Protein 3PMO (pdb70)

B-factor: mean 15.71, std 7.31, range [5.38, 41.43]

Solvent-accessible surface area: 19355 Å² total; per-residue (Å²): 161,99,164,160,148,83,92,119,72,88,39,126,12,106,75,33,68,63,111,14,148,80,70,53,47,1,24,106,0,4,83,94,33,68,16,91,37,98,48,106,43,108,63,72,0,73,0,16,5,6,1,89,67,6,15,77,31,5,0,0,8,13,33,2,86,102,38,108,106,74,12,107,116,25,160,19,19,1,1,1,0,44,56,87,25,8,118,83,44,113,44,24,2,0,18,17,104,75,10,91,126,8,56,41,42,0,37,127,42,6,60,199,83,121,164,73,88,66,35,81,77,127,50,15,118,49,28,114,82,11,102,29,48,122,56,1,9,4,20,24,133,0,38,1,74,51,17,0,91,4,20,39,44,2,27,2,11,31,105,0,56,0,7,23,131,0,47,1,15,92,30,1,64,1,6,68,146,1,43,1,83,69,51,0,60,2,20,18,118,2,25,0,60,40,9,0,47,0,0,10,96,11,134,9,67,51,82,97,195,59,92,143,68,111,83,66,14,123,4,2,0,54,3,15,51,53,1,50,0,4,37,68,0,49,1,18,3,0,33,144,81,44,0,74,5,17,63,10,0,97,2,57,62,106,2,78,0,8,41,34,0,72,5,18,28,99,0,28,4,34,27,81,1,23,0,46,10,40,0,88,2,11,127,87,0,48,3,37,31,28,0,18,2,50,23,150,18,83,0,33,64,72,0,46,3,61,41,161,5,90,8,80,163,52,12,108,113,82,27,76,62,81,59,70,99,79,186,62,91,69,68,89,112,130,149,43,24,34,144,95,197,69,92,130,55,76,60,123,124,111,124,109,122,121,93,88,125

Structure (mmCIF, N/CA/C/O backbone):
data_3PMO
#
_entry.id   3PMO
#
_cell.length_a   106.190
_cell.length_b   106.190
_cell.length_c   93.380
_cell.angle_alpha   90.00
_cell.angle_beta   90.00
_cell.angle_gamma   120.00
#
_symmetry.space_group_name_H-M   'H 3'
#
loop_
_entity.id
_entity.type
_entity.pdbx_description
1 polymer 'UDP-3-O-[3-hydroxymyristoyl] glucosamine N-acyltransferase'
2 non-polymer 1,2-ETHANEDIOL
3 non-polymer 'CHLORIDE ION'
4 water water
#
loop_
_atom_site.group_PDB
_atom_site.id
_atom_site.type_symbol
_atom_site.label_atom_id
_atom_site.label_alt_id
_atom_site.label_comp_id
_atom_site.label_asym_id
_atom_site.label_entity_id
_atom_site.label_seq_id
_atom_site.pdbx_PDB_ins_code
_atom_site.Cartn_x
_atom_site.Cartn_y
_atom_site.Cartn_z
_atom_site.occupancy
_atom_site.B_iso_or_equiv
_atom_site.auth_seq_id
_atom_site.auth_comp_id
_atom_site.auth_asym_id
_atom_site.auth_atom_id
_atom_site.pdbx_PDB_model_num
ATOM 1 N N . SER A 1 3 ? -5.326 -42.457 -23.306 1.00 38.50 -16 SER A N 1
ATOM 2 C CA . SER A 1 3 ? -4.917 -41.020 -23.344 1.00 38.24 -16 SER A CA 1
ATOM 3 C C . SER A 1 3 ? -5.416 -40.269 -22.113 1.00 37.62 -16 SER A C 1
ATOM 4 O O . SER A 1 3 ? -6.559 -40.452 -21.688 1.00 37.46 -16 SER A O 1
ATOM 6 N N . SER A 1 4 ? -4.550 -39.427 -21.549 1.00 36.48 -15 SER A N 1
ATOM 7 C CA . SER A 1 4 ? -4.907 -38.583 -20.406 1.00 35.06 -15 SER A CA 1
ATOM 8 C C . SER A 1 4 ? -5.941 -37.532 -20.804 1.00 33.78 -15 SER A C 1
ATOM 9 O O . SER A 1 4 ? -5.939 -37.042 -21.938 1.00 33.62 -15 SER A O 1
ATOM 12 N N . HIS A 1 5 ? -6.822 -37.201 -19.864 1.00 31.63 -14 HIS A N 1
ATOM 13 C CA . HIS A 1 5 ? -7.851 -36.183 -20.063 1.00 29.83 -14 HIS A CA 1
ATOM 14 C C . HIS A 1 5 ? -7.226 -34.786 -20.148 1.00 27.62 -14 HIS A C 1
ATOM 15 O O . HIS A 1 5 ? -6.163 -34.543 -19.575 1.00 26.81 -14 HIS A O 1
ATOM 22 N N . HIS A 1 6 ? -7.880 -33.894 -20.895 1.00 24.95 -13 HIS A N 1
ATOM 23 C CA . HIS A 1 6 ? -7.449 -32.500 -21.045 1.00 22.64 -13 HIS A CA 1
ATOM 24 C C . HIS A 1 6 ? -8.540 -31.539 -20.582 1.00 20.12 -13 HIS A C 1
ATOM 25 O O . HIS A 1 6 ? -9.731 -31.837 -20.701 1.00 20.00 -13 HIS A O 1
ATOM 32 N N . HIS A 1 7 ? -8.127 -30.384 -20.060 1.00 16.70 -12 HIS A N 1
ATOM 33 C CA . HIS A 1 7 ? -9.036 -29.276 -19.749 1.00 14.37 -12 HIS A CA 1
ATOM 34 C C . HIS A 1 7 ? -8.217 -28.007 -19.601 1.00 13.40 -12 HIS A C 1
ATOM 35 O O . HIS A 1 7 ? -7.135 -28.021 -19.012 1.00 12.68 -12 HIS A O 1
ATOM 42 N N . HIS A 1 8 ? -8.755 -26.908 -20.117 1.00 12.97 -11 HIS A N 1
ATOM 43 C CA . HIS A 1 8 ? -8.072 -25.627 -20.084 1.00 12.67 -11 HIS A CA 1
ATOM 44 C C . HIS A 1 8 ? -9.021 -24.576 -19.535 1.00 12.58 -11 HIS A C 1
ATOM 45 O O . HIS A 1 8 ? -10.185 -24.523 -19.948 1.00 13.21 -11 HIS A O 1
ATOM 52 N N . HIS A 1 9 ? -8.520 -23.728 -18.641 1.00 12.51 -10 HIS A N 1
ATOM 53 C CA . HIS A 1 9 ? -9.340 -22.713 -17.975 1.00 13.06 -10 HIS A CA 1
ATOM 54 C C . HIS A 1 9 ? -9.942 -21.682 -18.938 1.00 12.90 -10 HIS A C 1
ATOM 55 O O . HIS A 1 9 ? -10.926 -21.032 -18.606 1.00 13.16 -10 HIS A O 1
ATOM 62 N N . HIS A 1 10 ? -9.340 -21.517 -20.115 1.00 13.14 -9 HIS A N 1
ATOM 63 C CA . HIS A 1 10 ? -9.826 -20.558 -21.111 1.00 14.31 -9 HIS A CA 1
ATOM 64 C C . HIS A 1 10 ? -11.263 -20.877 -21.505 1.00 14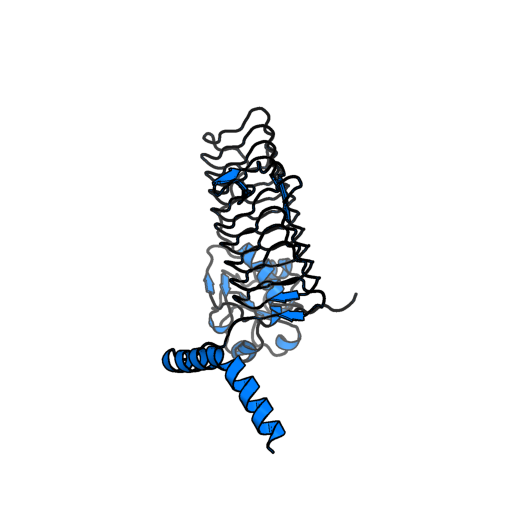.67 -9 HIS A C 1
ATOM 65 O O . HIS A 1 10 ? -12.007 -19.978 -21.901 1.00 15.21 -9 HIS A O 1
ATOM 72 N N . SER A 1 11 ? -11.661 -22.146 -21.368 1.00 14.89 -8 SER A N 1
ATOM 73 C CA . SER A 1 11 ? -13.035 -22.582 -21.627 1.00 15.73 -8 SER A CA 1
ATOM 74 C C . SER A 1 11 ? -14.081 -21.858 -20.770 1.00 15.77 -8 SER A C 1
ATOM 75 O O . SER A 1 11 ? -15.257 -21.841 -21.137 1.00 17.19 -8 SER A O 1
ATOM 78 N N . SER A 1 12 ? -13.657 -21.267 -19.651 1.00 15.71 -7 SER A N 1
ATOM 79 C CA . SER A 1 12 ? -14.552 -20.521 -18.756 1.00 16.38 -7 SER A CA 1
ATOM 80 C C . SER A 1 12 ? -15.056 -19.215 -19.364 1.00 16.12 -7 SER A C 1
ATOM 81 O O . SER A 1 12 ? -16.107 -18.706 -18.969 1.00 16.71 -7 SER A O 1
ATOM 85 N N . GLY A 1 13 ? -14.280 -18.662 -20.290 1.00 16.24 -6 GLY A N 1
ATOM 86 C CA . GLY A 1 13 ? -14.581 -17.367 -20.892 1.00 15.88 -6 GLY A CA 1
ATOM 87 C C . GLY A 1 13 ? -15.938 -17.317 -21.553 1.00 15.53 -6 GLY A C 1
ATOM 88 O O . GLY A 1 13 ? -16.343 -18.255 -22.234 1.00 15.05 -6 GLY A O 1
ATOM 89 N N . LEU A 1 14 ? -16.648 -16.219 -21.334 1.00 16.19 -5 LEU A N 1
ATOM 90 C CA . LEU A 1 14 ? -17.924 -15.995 -21.986 1.00 16.10 -5 LEU A CA 1
ATOM 91 C C . LEU A 1 14 ? -17.745 -15.929 -23.495 1.00 16.07 -5 LEU A C 1
ATOM 92 O O . LEU A 1 14 ? -16.814 -15.308 -23.998 1.00 16.32 -5 LEU A O 1
ATOM 97 N N . VAL A 1 15 ? -18.635 -16.605 -24.207 1.00 16.48 -4 VAL A N 1
ATOM 98 C CA . VAL A 1 15 ? -18.644 -16.615 -25.660 1.00 17.44 -4 VAL A CA 1
ATOM 99 C C . VAL A 1 15 ? -19.480 -15.440 -26.137 1.00 17.18 -4 VAL A C 1
ATOM 100 O O . VAL A 1 15 ? -20.561 -15.210 -25.597 1.00 17.07 -4 VAL A O 1
ATOM 104 N N . PRO A 1 16 ? -18.981 -14.687 -27.145 1.00 17.28 -3 PRO A N 1
ATOM 105 C CA . PRO A 1 16 ? -19.765 -13.557 -27.620 1.00 17.45 -3 PRO A CA 1
ATOM 106 C C . PRO A 1 16 ? -21.130 -13.999 -28.140 1.00 17.16 -3 PRO A C 1
ATOM 107 O O . PRO A 1 16 ? -21.263 -15.056 -28.770 1.00 17.47 -3 PRO A O 1
ATOM 111 N N . ARG A 1 17 ? -22.132 -13.203 -27.821 1.00 16.63 -2 ARG A N 1
ATOM 112 C CA . ARG A 1 17 ? -23.458 -13.405 -28.356 1.00 16.41 -2 ARG A CA 1
ATOM 113 C C . ARG A 1 17 ? -23.511 -12.897 -29.784 1.00 15.37 -2 ARG A C 1
ATOM 114 O O . ARG A 1 17 ? -22.706 -12.052 -30.219 1.00 16.36 -2 ARG A O 1
ATOM 122 N N . GLY A 1 18 ? -24.456 -13.435 -30.532 1.00 13.78 -1 GLY A N 1
ATOM 123 C CA . GLY A 1 18 ? -24.712 -12.884 -31.832 1.00 12.36 -1 GLY A CA 1
ATOM 124 C C . GLY A 1 18 ? -25.512 -13.804 -32.709 1.00 10.67 -1 GLY A C 1
ATOM 125 O O . GLY A 1 18 ? -25.884 -14.916 -32.323 1.00 11.38 -1 GLY A O 1
ATOM 126 N N . SER A 1 19 ? -25.768 -13.307 -33.906 1.00 11.00 0 SER A N 1
ATOM 127 C CA . SER A 1 19 ? -26.598 -14.001 -34.873 1.00 10.76 0 SER A CA 1
ATOM 128 C C . SER A 1 19 ? -26.117 -13.660 -36.269 1.00 10.98 0 SER A C 1
ATOM 129 O O . SER A 1 19 ? -25.981 -12.483 -36.617 1.00 12.38 0 SER A O 1
ATOM 132 N N . HIS A 1 20 ? -25.850 -14.691 -37.065 1.00 10.70 1 HIS A N 1
ATOM 133 C CA . HIS A 1 20 ? -25.467 -14.504 -38.444 1.00 10.62 1 HIS A CA 1
ATOM 134 C C . HIS A 1 20 ? -26.443 -15.240 -39.346 1.00 10.08 1 HIS A C 1
ATOM 135 O O . HIS A 1 20 ? -26.656 -16.449 -39.188 1.00 10.43 1 HIS A O 1
ATOM 142 N N . MET A 1 21 ? -27.020 -14.500 -40.294 1.00 10.69 2 MET A N 1
ATOM 143 C CA . MET A 1 21 ? -27.889 -15.063 -41.329 1.00 11.50 2 MET A CA 1
ATOM 144 C C . MET A 1 21 ? -27.135 -15.044 -42.640 1.00 11.25 2 MET A C 1
ATOM 145 O O . MET A 1 21 ? -26.545 -14.028 -43.016 1.00 12.57 2 MET A O 1
ATOM 150 N N . SER A 1 22 ? -27.180 -16.168 -43.341 1.00 11.69 3 SER A N 1
ATOM 151 C CA . SER A 1 22 ? -26.357 -16.419 -44.512 1.00 12.05 3 SER A CA 1
ATOM 152 C C . SER A 1 22 ? -27.210 -16.570 -45.761 1.00 12.65 3 SER A C 1
ATOM 153 O O . SER A 1 22 ? -28.397 -16.909 -45.679 1.00 14.38 3 SER A O 1
ATOM 156 N N . THR A 1 23 ? -26.598 -16.336 -46.916 1.00 12.66 4 THR A N 1
ATOM 157 C CA . THR A 1 23 ? -27.232 -16.667 -48.195 1.00 14.39 4 THR A CA 1
ATOM 158 C C . THR A 1 23 ? -26.852 -18.086 -48.634 1.00 13.91 4 THR A C 1
ATOM 159 O O . THR A 1 23 ? -27.356 -18.586 -49.641 1.00 14.67 4 THR A O 1
ATOM 163 N N . LEU A 1 24 ? -25.969 -18.729 -47.869 1.00 12.46 5 LEU A N 1
ATOM 164 C CA . LEU A 1 24 ? -25.631 -20.144 -48.048 1.00 12.59 5 LEU A CA 1
ATOM 165 C C . LEU A 1 24 ? -26.609 -20.987 -47.245 1.00 12.20 5 LEU A C 1
ATOM 166 O O . LEU A 1 24 ? -27.214 -20.499 -46.286 1.00 13.13 5 LEU A O 1
ATOM 174 N N . SER A 1 25 ? -26.753 -22.259 -47.609 1.00 11.22 6 SER A N 1
ATOM 175 C CA . SER A 1 25 ? -27.542 -23.179 -46.803 1.00 11.11 6 SER A CA 1
ATOM 176 C C . SER A 1 25 ? -26.936 -24.567 -46.821 1.00 10.49 6 SER A C 1
ATOM 177 O O . SER A 1 25 ? -26.293 -24.958 -47.801 1.00 10.73 6 SER A O 1
ATOM 180 N N . TYR A 1 26 ? -27.112 -25.274 -45.705 1.00 10.43 7 TYR A N 1
ATOM 181 C CA . TYR A 1 26 ? -26.686 -26.669 -45.546 1.00 10.61 7 TYR A CA 1
ATOM 182 C C . TYR A 1 26 ? -27.816 -27.360 -44.808 1.00 10.74 7 TYR A C 1
ATOM 183 O O . TYR A 1 26 ? -28.450 -26.752 -43.953 1.00 12.10 7 TYR A O 1
ATOM 192 N N . THR A 1 27 ? -28.059 -28.638 -45.073 1.00 11.54 8 THR A N 1
ATOM 193 C CA . THR A 1 27 ? -28.973 -29.357 -44.187 1.00 11.35 8 THR A CA 1
ATOM 194 C C . THR A 1 27 ? -28.308 -29.633 -42.832 1.00 11.22 8 THR A C 1
ATOM 195 O O . THR A 1 27 ? -27.067 -29.644 -42.707 1.00 11.11 8 THR A O 1
ATOM 199 N N . LEU A 1 28 ? -29.132 -29.857 -41.816 1.00 11.23 9 LEU A N 1
ATOM 200 C CA . LEU A 1 28 ? -28.612 -30.315 -40.533 1.00 12.45 9 LEU A CA 1
ATOM 201 C C . LEU A 1 28 ? -27.741 -31.555 -40.700 1.00 12.68 9 LEU A C 1
ATOM 202 O O . LEU A 1 28 ? -26.725 -31.690 -40.025 1.00 13.26 9 LEU A O 1
ATOM 207 N N . GLY A 1 29 ? -28.136 -32.466 -41.591 1.00 12.87 10 GLY A N 1
ATOM 208 C CA . GLY A 1 29 ? -27.354 -33.674 -41.845 1.00 12.91 10 GLY A CA 1
ATOM 209 C C . GLY A 1 29 ? -25.958 -33.362 -42.363 1.00 12.48 10 GLY A C 1
ATOM 210 O O . GLY A 1 29 ? -24.986 -33.994 -41.952 1.00 12.68 10 GLY A O 1
ATOM 211 N N . GLN A 1 30 ? -25.848 -32.389 -43.263 1.00 12.14 11 GLN A N 1
ATOM 212 C CA . GLN A 1 30 ? -24.550 -31.998 -43.809 1.00 11.84 11 GLN A CA 1
ATOM 213 C C . GLN A 1 30 ? -23.662 -31.366 -42.734 1.00 11.59 11 GLN A C 1
ATOM 214 O O . GLN A 1 30 ? -22.464 -31.656 -42.650 1.00 12.75 11 GLN A O 1
ATOM 220 N N . LEU A 1 31 ? -24.248 -30.498 -41.915 1.00 10.95 12 LEU A N 1
ATOM 221 C CA . LEU A 1 31 ? -23.507 -29.885 -40.814 1.00 11.08 12 LEU A CA 1
ATOM 222 C C . LEU A 1 31 ? -23.074 -30.948 -39.803 1.00 11.39 12 LEU A C 1
ATOM 223 O O . LEU A 1 31 ? -21.926 -30.958 -39.360 1.00 12.11 12 LEU A O 1
ATOM 228 N N . ALA A 1 32 ? -23.982 -31.862 -39.470 1.00 11.45 13 ALA A N 1
ATOM 229 C CA . ALA A 1 32 ? -23.671 -32.935 -38.522 1.00 12.19 13 ALA A CA 1
ATOM 230 C C . ALA A 1 32 ? -22.530 -33.814 -39.027 1.00 12.63 13 ALA A C 1
ATOM 231 O O . ALA A 1 32 ? -21.648 -34.198 -38.256 1.00 12.87 13 ALA A O 1
ATOM 233 N N . ALA A 1 33 ? -22.541 -34.133 -40.319 1.00 12.89 14 ALA A N 1
ATOM 234 C CA . ALA A 1 33 ? -21.491 -34.963 -40.909 1.00 13.59 14 ALA A CA 1
ATOM 235 C C . ALA A 1 33 ? -20.120 -34.300 -40.803 1.00 13.99 14 ALA A C 1
ATOM 236 O O . ALA A 1 33 ? -19.107 -34.964 -40.594 1.00 15.07 14 ALA A O 1
ATOM 238 N N . HIS A 1 34 ? -20.093 -32.979 -40.924 1.00 13.78 15 HIS A N 1
ATOM 239 C CA . HIS A 1 34 ? -18.851 -32.228 -40.837 1.00 14.01 15 HIS A CA 1
ATOM 240 C C . HIS A 1 34 ? -18.182 -32.350 -39.459 1.00 13.88 15 HIS A C 1
ATOM 241 O O . HIS A 1 34 ? -16.955 -32.325 -39.375 1.00 15.16 15 HIS A O 1
ATOM 248 N N . VAL A 1 35 ? -18.975 -32.494 -38.399 1.00 14.33 16 VAL A N 1
ATOM 249 C CA . VAL A 1 35 ? -18.440 -32.541 -37.029 1.00 15.17 16 VAL A CA 1
ATOM 250 C C . VAL A 1 35 ? -18.682 -33.864 -36.299 1.00 15.50 16 VAL A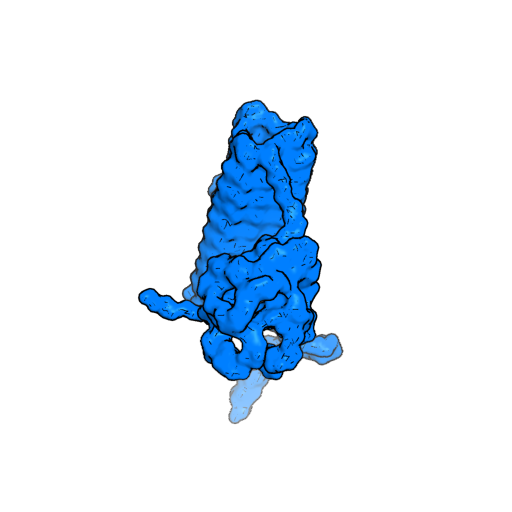 C 1
ATOM 251 O O . VAL A 1 35 ? -18.395 -33.978 -35.104 1.00 16.56 16 VAL A O 1
ATOM 255 N N . GLY A 1 36 ? -19.199 -34.860 -37.012 1.00 15.22 17 GLY A N 1
ATOM 256 C CA . GLY A 1 36 ? -19.474 -36.174 -36.417 1.00 16.22 17 GLY A CA 1
ATOM 257 C C . GLY A 1 36 ? -20.585 -36.167 -35.381 1.00 16.62 17 GLY A C 1
ATOM 258 O O . GLY A 1 36 ? -20.555 -36.942 -34.416 1.00 18.31 17 GLY A O 1
ATOM 259 N N . ALA A 1 37 ? -21.577 -35.298 -35.576 1.00 16.16 18 ALA A N 1
ATOM 260 C CA . ALA A 1 37 ? -22.696 -35.198 -34.643 1.00 16.61 18 ALA A CA 1
ATOM 261 C C . ALA A 1 37 ? -23.775 -36.239 -34.926 1.00 17.14 18 ALA A C 1
ATOM 262 O O . ALA A 1 37 ? -23.999 -36.622 -36.079 1.00 17.73 18 ALA A O 1
ATOM 264 N N . GLU A 1 38 ? -24.447 -36.668 -33.863 1.00 17.52 19 GLU A N 1
ATOM 265 C CA . GLU A 1 38 ? -25.646 -37.489 -33.969 1.00 18.48 19 GLU A CA 1
ATOM 266 C C . GLU A 1 38 ? -26.854 -36.555 -34.018 1.00 17.90 19 GLU A C 1
ATOM 267 O O . GLU A 1 38 ? -27.061 -35.768 -33.092 1.00 17.48 19 GLU A O 1
ATOM 273 N N . VAL A 1 39 ? -27.636 -36.632 -35.093 1.00 17.52 20 VAL A N 1
ATOM 274 C CA . VAL A 1 39 ? -28.849 -35.815 -35.226 1.00 17.76 20 VAL A CA 1
ATOM 275 C C . VAL A 1 39 ? -30.034 -36.505 -34.548 1.00 18.13 20 VAL A C 1
ATOM 276 O O . VAL A 1 39 ? -30.501 -37.551 -35.011 1.00 19.64 20 VAL A O 1
ATOM 280 N N . ARG A 1 40 ? -30.497 -35.931 -33.442 1.00 17.80 21 ARG A N 1
ATOM 281 C CA . ARG A 1 40 ? -31.689 -36.427 -32.752 1.00 19.22 21 ARG A CA 1
ATOM 282 C C . ARG A 1 40 ? -32.884 -35.573 -33.161 1.00 19.50 21 ARG A C 1
ATOM 283 O O . ARG A 1 40 ? -33.235 -34.600 -32.487 1.00 20.48 21 ARG A O 1
ATOM 291 N N . GLY A 1 41 ? -33.485 -35.948 -34.285 1.00 19.28 22 GLY A N 1
ATOM 292 C CA . GLY A 1 41 ? -34.540 -35.176 -34.935 1.00 19.59 22 GLY A CA 1
ATOM 293 C C . GLY A 1 41 ? -34.353 -35.253 -36.440 1.00 19.09 22 GLY A C 1
ATOM 294 O O . GLY A 1 41 ? -33.556 -36.062 -36.932 1.00 20.18 22 GLY A O 1
ATOM 295 N N . ASP A 1 42 ? -35.074 -34.416 -37.179 1.00 19.69 23 ASP A N 1
ATOM 296 C CA . ASP A 1 42 ? -35.016 -34.466 -38.641 1.00 19.09 23 ASP A CA 1
ATOM 297 C C . ASP A 1 42 ? -33.754 -33.798 -39.193 1.00 18.20 23 ASP A C 1
ATOM 298 O O . ASP A 1 42 ? -33.535 -32.598 -39.001 1.00 18.60 23 ASP A O 1
ATOM 306 N N . ALA A 1 43 ? -32.939 -34.586 -39.888 1.00 16.61 24 ALA A N 1
ATOM 307 C CA . ALA A 1 43 ? -31.693 -34.119 -40.491 1.00 15.79 24 ALA A CA 1
ATOM 308 C C . ALA A 1 43 ? -31.895 -33.272 -41.754 1.00 15.18 24 ALA A C 1
ATOM 309 O O . ALA A 1 43 ? -30.954 -32.643 -42.247 1.00 15.00 24 ALA A O 1
ATOM 311 N N . ASP A 1 44 ? -33.113 -33.239 -42.280 1.00 15.15 25 ASP A N 1
ATOM 312 C CA . ASP A 1 44 ? -33.360 -32.584 -43.560 1.00 15.48 25 ASP A CA 1
ATOM 313 C C . ASP A 1 44 ? -33.562 -31.065 -43.494 1.00 14.65 25 ASP A C 1
ATOM 314 O O . ASP A 1 44 ? -33.605 -30.402 -44.532 1.00 15.58 25 ASP A O 1
ATOM 322 N N . LEU A 1 45 ? -33.679 -30.525 -42.286 1.00 13.63 26 LEU A N 1
ATOM 323 C CA . LEU A 1 45 ? -33.929 -29.089 -42.120 1.00 12.88 26 LEU A CA 1
ATOM 324 C C . LEU A 1 45 ? -32.794 -28.251 -42.715 1.00 12.24 26 LEU A C 1
ATOM 325 O O . LEU A 1 45 ? -31.634 -28.452 -42.348 1.00 12.20 26 LEU A O 1
ATOM 330 N N . PRO A 1 46 ? -33.121 -27.319 -43.637 1.00 11.74 27 PRO A N 1
ATOM 331 C CA . PRO A 1 46 ? -32.091 -26.400 -44.108 1.00 11.84 27 PRO A CA 1
ATOM 332 C C . PRO A 1 46 ? -31.707 -25.389 -43.038 1.00 11.48 27 PRO A C 1
ATOM 333 O O . PRO A 1 46 ? -32.567 -24.863 -42.325 1.00 12.09 27 PRO A O 1
ATOM 337 N N . ILE A 1 47 ? -30.407 -25.145 -42.935 1.00 10.54 28 ILE A N 1
ATOM 338 C CA . ILE A 1 47 ? -29.857 -24.199 -41.975 1.00 10.62 28 ILE A CA 1
ATOM 339 C C . ILE A 1 47 ? -29.181 -23.076 -42.745 1.00 9.88 28 ILE A C 1
ATOM 340 O O . ILE A 1 47 ? -28.363 -23.317 -43.648 1.00 10.29 28 ILE A O 1
ATOM 345 N N . GLN A 1 48 ? -29.530 -21.845 -42.369 1.00 9.79 29 GLN A N 1
ATOM 346 C CA . GLN A 1 48 ? -29.103 -20.653 -43.094 1.00 10.44 29 GLN A CA 1
ATOM 347 C C . GLN A 1 48 ? -28.330 -19.697 -42.195 1.00 10.79 29 GLN A C 1
ATOM 348 O O . GLN A 1 48 ? -28.234 -18.510 -42.495 1.00 12.64 29 GLN A O 1
ATOM 354 N N . GLY A 1 49 ? -27.777 -20.210 -41.102 1.00 10.29 30 GLY A N 1
ATOM 355 C CA . GLY A 1 49 ? -26.921 -19.396 -40.251 1.00 10.86 30 GLY A CA 1
ATOM 356 C C . GLY A 1 49 ? -26.653 -20.016 -38.901 1.00 9.93 30 GLY A C 1
ATOM 357 O O . GLY A 1 49 ? -27.053 -21.155 -38.616 1.00 10.25 30 GLY A O 1
ATOM 358 N N . LEU A 1 50 ? -25.956 -19.241 -38.070 1.00 10.17 31 LEU A N 1
ATOM 359 C CA . LEU A 1 50 ? -25.499 -19.664 -36.759 1.00 10.19 31 LEU A CA 1
ATOM 360 C C . LEU A 1 50 ? -25.786 -18.547 -35.777 1.00 9.44 31 LEU A C 1
ATOM 361 O O . LEU A 1 50 ? -25.652 -17.368 -36.118 1.00 9.72 31 LEU A O 1
ATOM 366 N N . ALA A 1 51 ? -26.137 -18.903 -34.545 1.00 9.28 32 ALA A N 1
ATOM 367 C CA . ALA A 1 51 ? -26.448 -17.898 -33.533 1.00 9.20 32 ALA A CA 1
ATOM 368 C C . ALA A 1 51 ? -26.339 -18.516 -32.156 1.00 9.06 32 ALA A C 1
ATOM 369 O O . ALA A 1 51 ? -26.505 -19.729 -32.001 1.00 10.29 32 ALA A O 1
ATOM 371 N N . THR A 1 52 ? -26.076 -17.678 -31.159 1.00 9.77 33 THR A N 1
ATOM 372 C CA . THR A 1 52 ? -26.128 -18.103 -29.766 1.00 10.40 33 THR A CA 1
ATOM 373 C C . THR A 1 52 ? -27.584 -18.290 -29.311 1.00 10.47 33 THR A C 1
ATOM 374 O O . THR A 1 52 ? -28.519 -17.856 -29.997 1.00 10.91 33 THR A O 1
ATOM 378 N N . LEU A 1 53 ? -27.780 -18.930 -28.159 1.00 11.46 34 LEU A N 1
ATOM 379 C CA . LEU A 1 53 ? -29.109 -19.452 -27.792 1.00 12.32 34 LEU A CA 1
ATOM 380 C C . LEU A 1 53 ? -30.264 -18.458 -27.805 1.00 12.83 34 LEU A C 1
ATOM 381 O O . LEU A 1 53 ? -31.295 -18.711 -28.440 1.00 13.69 34 LEU A O 1
ATOM 386 N N . GLN A 1 54 ? -30.105 -17.337 -27.107 1.00 14.03 35 GLN A N 1
ATOM 387 C CA . GLN A 1 54 ? -31.190 -16.361 -26.964 1.00 14.91 35 GLN A CA 1
ATOM 388 C C . GLN A 1 54 ? -31.406 -15.562 -28.238 1.00 14.66 35 GLN A C 1
ATOM 389 O O . GLN A 1 54 ? -32.449 -14.920 -28.413 1.00 16.23 35 GLN A O 1
ATOM 395 N N . GLU A 1 55 ? -30.419 -15.625 -29.127 1.00 13.68 36 GLU A N 1
ATOM 396 C CA . GLU A 1 55 ? -30.380 -14.812 -30.332 1.00 13.57 36 GLU A CA 1
ATOM 397 C C . GLU A 1 55 ? -30.853 -15.588 -31.563 1.00 13.07 36 GLU A C 1
ATOM 398 O O . GLU A 1 55 ? -31.150 -14.985 -32.589 1.00 14.56 36 GLU A O 1
ATOM 404 N N . ALA A 1 56 ? -30.903 -16.914 -31.455 1.00 12.28 37 ALA A N 1
ATOM 405 C CA . ALA A 1 56 ? -31.166 -17.792 -32.600 1.00 11.27 37 ALA A CA 1
ATOM 406 C C . ALA A 1 56 ? -32.627 -17.827 -33.024 1.00 11.05 37 ALA A C 1
ATOM 407 O O . ALA A 1 56 ? -33.531 -17.786 -32.185 1.00 12.86 37 ALA A O 1
ATOM 409 N N . GLY A 1 57 ? -32.828 -17.913 -34.336 1.00 10.28 38 GLY A N 1
ATOM 410 C CA . GLY A 1 57 ? -34.138 -18.178 -34.916 1.00 10.37 38 GLY A CA 1
ATOM 411 C C . GLY A 1 57 ? -34.211 -19.575 -35.520 1.00 10.26 38 GLY A C 1
ATOM 412 O O . GLY A 1 57 ? -33.220 -20.319 -35.542 1.00 10.15 38 GLY A O 1
ATOM 413 N N . PRO A 1 58 ? -35.398 -19.947 -36.030 1.00 9.83 39 PRO A N 1
ATOM 414 C CA . PRO A 1 58 ? -35.663 -21.327 -36.449 1.00 9.99 39 PRO A CA 1
ATOM 415 C C . PRO A 1 58 ? -34.903 -21.815 -37.677 1.00 10.22 39 PRO A C 1
ATOM 416 O O . PRO A 1 58 ? -34.879 -23.015 -37.912 1.00 10.94 39 PRO A O 1
ATOM 420 N N . ALA A 1 59 ? -34.271 -20.911 -38.431 1.00 10.04 40 ALA A N 1
ATOM 421 C CA . ALA A 1 59 ? -33.436 -21.319 -39.567 1.00 10.17 40 ALA A CA 1
ATOM 422 C C . ALA A 1 59 ? -31.947 -21.405 -39.208 1.00 9.72 40 ALA A C 1
ATOM 423 O O . ALA A 1 59 ? -31.111 -21.588 -40.086 1.00 10.09 40 ALA A O 1
ATOM 425 N N . GLN A 1 60 ? -31.626 -21.266 -37.924 1.00 9.35 41 GLN A N 1
ATOM 426 C CA . GLN A 1 60 ? -30.228 -21.241 -37.482 1.00 9.26 41 GLN A CA 1
ATOM 427 C C . GLN A 1 60 ? -29.904 -22.408 -36.560 1.00 9.42 41 GLN A C 1
ATOM 428 O O . GLN A 1 60 ? -30.760 -22.880 -35.801 1.00 9.73 41 GLN A O 1
ATOM 434 N N . LEU A 1 61 ? -28.652 -22.851 -36.621 1.00 9.75 42 LEU A N 1
ATOM 435 C CA . LEU A 1 61 ? -28.108 -23.794 -35.670 1.00 9.99 42 LEU A CA 1
ATOM 436 C C . LEU A 1 61 ? -27.465 -23.009 -34.527 1.00 9.90 42 LEU A C 1
ATOM 437 O O . LEU A 1 61 ? -26.760 -22.019 -34.752 1.00 10.43 42 LEU A O 1
ATOM 442 N N . SER A 1 62 ? -27.722 -23.455 -33.305 1.00 10.06 43 SER A N 1
ATOM 443 C CA . SER A 1 62 ? -27.112 -22.866 -32.121 1.00 9.93 43 SER A CA 1
ATOM 444 C C . SER A 1 62 ? -26.278 -23.915 -31.372 1.00 10.27 43 SER A C 1
ATOM 445 O O . SER A 1 62 ? -26.018 -25.002 -31.893 1.00 10.65 43 SER A O 1
ATOM 448 N N . PHE A 1 63 ? -25.848 -23.571 -30.164 1.00 10.95 44 PHE A N 1
ATOM 449 C CA . PHE A 1 63 ? -24.961 -24.419 -29.374 1.00 11.38 44 PHE A CA 1
ATOM 450 C C . PHE A 1 63 ? -25.045 -23.945 -27.937 1.00 11.85 44 PHE A C 1
ATOM 451 O O . PHE A 1 63 ? -25.440 -22.805 -27.687 1.00 12.34 44 PHE A O 1
ATOM 459 N N . LEU A 1 64 ? -24.678 -24.821 -27.004 1.00 12.56 45 LEU A N 1
ATOM 460 C CA . LEU A 1 64 ? -24.497 -24.420 -25.611 1.00 13.07 45 LEU A CA 1
ATOM 461 C C . LEU A 1 64 ? -23.008 -24.482 -25.248 1.00 13.89 45 LEU A C 1
ATOM 462 O O . LEU A 1 64 ? -22.391 -25.551 -25.286 1.00 14.61 45 LEU A O 1
ATOM 467 N N . ALA A 1 65 ? -22.434 -23.326 -24.935 1.00 14.42 46 ALA A N 1
ATOM 468 C CA . ALA A 1 65 ? -21.006 -23.249 -24.590 1.00 15.15 46 ALA A CA 1
ATOM 469 C C . ALA A 1 65 ? -20.743 -22.888 -23.130 1.00 16.14 46 ALA A C 1
ATOM 470 O O . ALA A 1 65 ? -19.845 -23.459 -22.505 1.00 18.54 46 ALA A O 1
ATOM 472 N N . ASN A 1 66 ? -21.491 -21.927 -22.595 1.00 16.00 47 ASN A N 1
ATOM 473 C CA . ASN A 1 66 ? -21.271 -21.448 -21.224 1.00 16.65 47 ASN A CA 1
ATOM 474 C C . ASN A 1 66 ? -22.402 -21.919 -20.312 1.00 17.66 47 ASN A C 1
ATOM 475 O O . ASN A 1 66 ? -23.575 -21.771 -20.670 1.00 17.31 47 ASN A O 1
ATOM 480 N N . PRO A 1 67 ? -22.066 -22.452 -19.115 1.00 18.69 48 PRO A N 1
ATOM 481 C CA . PRO A 1 67 ? -23.100 -22.932 -18.185 1.00 19.31 48 PRO A CA 1
ATOM 482 C C . PRO A 1 67 ? -24.126 -21.866 -17.824 1.00 19.88 48 PRO A C 1
ATOM 483 O O . PRO A 1 67 ? -25.273 -22.200 -17.526 1.00 19.67 48 PRO A O 1
ATOM 487 N N . GLN A 1 68 ? -23.716 -20.602 -17.879 1.00 20.50 49 GLN A N 1
ATOM 488 C CA . GLN A 1 68 ? -24.565 -19.462 -17.550 1.00 21.83 49 GLN A CA 1
ATOM 489 C C . GLN A 1 68 ? -25.764 -19.307 -18.496 1.00 21.09 49 GLN A C 1
ATOM 490 O O . GLN A 1 68 ? -26.745 -18.639 -18.155 1.00 22.38 49 GLN A O 1
ATOM 496 N N . TYR A 1 69 ? -25.689 -19.927 -19.674 1.00 20.28 50 TYR A N 1
ATOM 497 C CA . TYR A 1 69 ? -26.791 -19.855 -20.635 1.00 19.12 50 TYR A CA 1
ATOM 498 C C . TYR A 1 69 ? -27.616 -21.139 -20.721 1.00 18.66 50 TYR A C 1
ATOM 499 O O . TYR A 1 69 ? -28.590 -21.201 -21.476 1.00 18.60 50 TYR A O 1
ATOM 508 N N . ARG A 1 70 ? -27.243 -22.155 -19.945 1.00 18.43 51 ARG A N 1
ATOM 509 C CA . ARG A 1 70 ? -28.000 -23.414 -19.923 1.00 18.58 51 ARG A CA 1
ATOM 510 C C . ARG A 1 70 ? -29.489 -23.189 -19.616 1.00 19.12 51 ARG A C 1
ATOM 511 O O . ARG A 1 70 ? -30.349 -23.852 -20.204 1.00 18.87 51 ARG A O 1
ATOM 519 N N . LYS A 1 71 ? -29.786 -22.236 -18.731 1.00 19.45 52 LYS A N 1
ATOM 520 C CA . LYS A 1 71 ? -31.168 -21.942 -18.328 1.00 20.43 52 LYS A CA 1
ATOM 521 C C . LYS A 1 71 ? -32.049 -21.490 -19.498 1.00 20.50 52 LYS A C 1
ATOM 522 O O . LYS A 1 71 ? -33.273 -21.616 -19.436 1.00 21.73 52 LYS A O 1
ATOM 526 N N . TYR A 1 72 ? -31.422 -20.986 -20.561 1.00 20.19 53 TYR A N 1
ATOM 527 C CA . TYR A 1 72 ? -32.148 -20.464 -21.726 1.00 19.68 53 TYR A CA 1
ATOM 528 C C . TYR A 1 72 ? -32.352 -21.496 -22.832 1.00 19.29 53 TYR A C 1
ATOM 529 O O . TYR A 1 72 ? -33.027 -21.211 -23.832 1.00 18.87 53 TYR A O 1
ATOM 538 N N . LEU A 1 73 ? -31.780 -22.685 -22.659 1.00 18.22 54 LEU A N 1
ATOM 539 C CA . LEU A 1 73 ? -31.875 -23.735 -23.675 1.00 18.16 54 LEU A CA 1
ATOM 540 C C . LEU A 1 73 ? -33.321 -24.081 -24.077 1.00 18.29 54 LEU A C 1
ATOM 541 O O . LEU A 1 73 ? -33.627 -24.088 -25.270 1.00 18.69 54 LEU A O 1
ATOM 546 N N . PRO A 1 74 ? -34.211 -24.364 -23.096 1.00 18.62 55 PRO A N 1
ATOM 547 C CA . PRO A 1 74 ? -35.581 -24.733 -23.486 1.00 19.08 55 PRO A CA 1
ATOM 548 C C . PRO A 1 74 ? -36.373 -23.619 -24.178 1.00 19.15 55 PRO A C 1
ATOM 549 O O . PRO A 1 74 ? -37.370 -23.906 -24.839 1.00 20.93 55 PRO A O 1
ATOM 553 N N . GLU A 1 75 ? -35.929 -22.374 -24.031 1.00 18.98 56 GLU A N 1
ATOM 554 C CA . GLU A 1 75 ? -36.613 -21.214 -24.605 1.00 18.97 56 GLU A CA 1
ATOM 555 C C . GLU A 1 75 ? -36.056 -20.801 -25.964 1.00 17.58 56 GLU A C 1
ATOM 556 O O . GLU A 1 75 ? -36.650 -19.976 -26.654 1.00 18.01 56 GLU A O 1
ATOM 562 N N . SER A 1 76 ? -34.906 -21.346 -26.338 1.00 16.27 57 SER A N 1
ATOM 563 C CA . SER A 1 76 ? -34.285 -20.959 -27.597 1.00 14.53 57 SER A CA 1
ATOM 564 C C . SER A 1 76 ? -35.196 -21.260 -28.782 1.00 14.22 57 SER A C 1
ATOM 565 O O . SER A 1 76 ? -35.833 -22.309 -28.839 1.00 14.30 57 SER A O 1
ATOM 568 N N . ARG A 1 77 ? -35.219 -20.330 -29.728 1.00 13.09 58 ARG A N 1
ATOM 569 C CA . ARG A 1 77 ? -35.951 -20.493 -30.981 1.00 12.94 58 ARG A CA 1
ATOM 570 C C . ARG A 1 77 ? -35.082 -21.093 -32.090 1.00 12.45 58 ARG A C 1
ATOM 571 O O . ARG A 1 77 ? -35.510 -21.153 -33.239 1.00 12.32 58 ARG A O 1
ATOM 579 N N . ALA A 1 78 ? -33.864 -21.527 -31.755 1.00 11.80 59 ALA A N 1
ATOM 580 C CA . ALA A 1 78 ? -32.984 -22.173 -32.737 1.00 11.73 59 ALA A CA 1
ATOM 581 C C . ALA A 1 78 ? -33.664 -23.339 -33.450 1.00 11.39 59 ALA A C 1
ATOM 582 O O . ALA A 1 78 ? -34.448 -24.075 -32.839 1.00 12.55 59 ALA A O 1
ATOM 584 N N . GLY A 1 79 ? -33.326 -23.522 -34.724 1.00 11.13 60 GLY A N 1
ATOM 585 C CA . GLY A 1 79 ? -33.788 -24.691 -35.473 1.00 11.68 60 GLY A CA 1
ATOM 586 C C . GLY A 1 79 ? -33.260 -25.999 -34.915 1.00 11.68 60 GLY A C 1
ATOM 587 O O . GLY A 1 79 ? -33.936 -27.029 -34.968 1.00 12.84 60 GLY A O 1
ATOM 588 N N . ALA A 1 80 ? -32.037 -25.962 -34.391 1.00 11.76 61 ALA A N 1
ATOM 589 C CA . ALA A 1 80 ? -31.406 -27.109 -33.740 1.00 11.75 61 ALA A CA 1
ATOM 590 C C . ALA A 1 80 ? -30.274 -26.586 -32.873 1.00 11.40 61 ALA A C 1
ATOM 591 O O . ALA A 1 80 ? -29.845 -25.441 -33.042 1.00 11.27 61 ALA A O 1
ATOM 593 N N . VAL A 1 81 ? -29.784 -27.419 -31.954 1.00 10.92 62 VAL A N 1
ATOM 594 C CA . VAL A 1 81 ? -28.732 -26.999 -31.027 1.00 11.50 62 VAL A CA 1
ATOM 595 C C . VAL A 1 81 ? -27.678 -28.093 -30.872 1.00 10.92 62 VAL A C 1
ATOM 596 O O . VAL A 1 81 ? -28.014 -29.265 -30.646 1.00 11.67 62 VAL A O 1
ATOM 600 N N . LEU A 1 82 ? -26.410 -27.700 -31.000 1.00 10.83 63 LEU A N 1
ATOM 601 C CA . LEU A 1 82 ? -25.282 -28.554 -30.659 1.00 11.01 63 LEU A CA 1
ATOM 602 C C . LEU A 1 82 ? -25.237 -28.698 -29.150 1.00 11.72 63 LEU A C 1
ATOM 603 O O . LEU A 1 82 ? -25.137 -27.699 -28.434 1.00 11.88 63 LEU A O 1
ATOM 608 N N . LEU A 1 83 ? -25.306 -29.945 -28.678 1.00 12.60 64 LEU A N 1
ATOM 609 C CA . LEU A 1 83 ? -25.404 -30.247 -27.248 1.00 13.47 64 LEU A CA 1
ATOM 610 C C . LEU A 1 83 ? -24.625 -31.501 -26.882 1.00 14.46 64 LEU A C 1
ATOM 611 O O . LEU A 1 83 ? -24.458 -32.402 -27.701 1.00 14.40 64 LEU A O 1
ATOM 616 N N . THR A 1 84 ? -24.166 -31.559 -25.636 1.00 15.59 65 THR A N 1
ATOM 617 C CA . THR A 1 84 ? -23.670 -32.818 -25.071 1.00 16.74 65 THR A CA 1
ATOM 618 C C . THR A 1 84 ? -24.838 -33.795 -24.920 1.00 17.48 65 THR A C 1
ATOM 619 O O . THR A 1 84 ? -25.998 -33.384 -24.900 1.00 17.47 65 THR A O 1
ATOM 623 N N . ALA A 1 85 ? -24.532 -35.083 -24.787 1.00 18.73 66 ALA A N 1
ATOM 624 C CA . ALA A 1 85 ? -25.583 -36.083 -24.587 1.00 20.00 66 ALA A CA 1
ATOM 625 C C . ALA A 1 85 ? -26.453 -35.766 -23.364 1.00 20.51 66 ALA A C 1
ATOM 626 O O . ALA A 1 85 ? -27.679 -35.935 -23.406 1.00 20.97 66 ALA A O 1
ATOM 628 N N . ALA A 1 86 ? -25.813 -35.274 -22.300 1.00 21.22 67 ALA A N 1
ATOM 629 C CA . ALA A 1 86 ? -26.493 -34.909 -21.055 1.00 21.79 67 ALA A CA 1
ATOM 630 C C . ALA A 1 86 ? -27.553 -33.824 -21.245 1.00 22.13 67 ALA A C 1
ATOM 631 O O . ALA A 1 86 ? -28.662 -33.931 -20.713 1.00 22.68 67 ALA A O 1
ATOM 633 N N . ASP A 1 87 ? -27.213 -32.780 -22.004 1.00 21.87 68 ASP A N 1
ATOM 634 C CA . ASP A 1 87 ? -28.160 -31.695 -22.275 1.00 21.78 68 ASP A CA 1
ATOM 635 C C . ASP A 1 87 ? -29.196 -32.056 -23.336 1.00 21.94 68 ASP A C 1
ATOM 636 O O . ASP A 1 87 ? -30.301 -31.507 -23.339 1.00 22.32 68 ASP A O 1
ATOM 641 N N . ALA A 1 88 ? -28.840 -32.980 -24.227 1.00 21.86 69 ALA A N 1
ATOM 642 C CA . ALA A 1 88 ? -29.769 -33.458 -25.253 1.00 22.88 69 ALA A CA 1
ATOM 643 C C . ALA A 1 88 ? -30.898 -34.301 -24.659 1.00 23.80 69 ALA A C 1
ATOM 644 O O . ALA A 1 88 ? -31.994 -34.361 -25.215 1.00 23.85 69 ALA A O 1
ATOM 646 N N . ASP A 1 89 ? -30.616 -34.947 -23.531 1.00 24.83 70 ASP A N 1
ATOM 647 C CA . ASP A 1 89 ? -31.606 -35.756 -22.822 1.00 26.13 70 ASP A CA 1
ATOM 648 C C . ASP A 1 89 ? -32.761 -34.880 -22.331 1.00 26.57 70 ASP A C 1
ATOM 649 O O . ASP A 1 89 ? -32.579 -34.014 -21.470 1.00 27.35 70 ASP A O 1
ATOM 657 N N . GLY A 1 90 ? -33.943 -35.099 -22.902 1.00 26.98 71 GLY A N 1
ATOM 658 C CA . GLY A 1 90 ? -35.127 -34.308 -22.560 1.00 27.07 71 GLY A CA 1
ATOM 659 C C . GLY A 1 90 ? -35.265 -32.974 -23.284 1.00 26.90 71 GLY A C 1
ATOM 660 O O . GLY A 1 90 ? -36.120 -32.156 -22.926 1.00 27.51 71 GLY A O 1
ATOM 661 N N . PHE A 1 91 ? -34.428 -32.746 -24.295 1.00 26.21 72 PHE A N 1
ATOM 662 C CA . PHE A 1 91 ? -34.512 -31.537 -25.116 1.00 25.26 72 PHE A CA 1
ATOM 663 C C . PHE A 1 91 ? -35.655 -31.667 -26.122 1.00 25.53 72 PHE A C 1
ATOM 664 O O . PHE A 1 91 ? -35.729 -32.649 -26.865 1.00 25.35 72 PHE A O 1
ATOM 672 N N . ALA A 1 92 ? -36.535 -30.668 -26.141 1.00 25.62 73 ALA A N 1
ATOM 673 C CA . ALA A 1 92 ? -37.774 -30.720 -26.931 1.00 26.23 73 ALA A CA 1
ATOM 674 C C . ALA A 1 92 ? -37.586 -30.604 -28.447 1.00 26.27 73 ALA A C 1
ATOM 675 O O . ALA A 1 92 ? -38.435 -31.062 -29.221 1.00 27.61 73 ALA A O 1
ATOM 677 N N . GLY A 1 93 ? -36.486 -29.991 -28.871 1.00 25.75 74 GLY A N 1
ATOM 678 C CA . GLY A 1 93 ? -36.227 -29.795 -30.294 1.00 23.73 74 GLY A CA 1
ATOM 679 C C . GLY A 1 93 ? -35.269 -30.813 -30.878 1.00 22.20 74 GLY A C 1
ATOM 680 O O . GLY A 1 93 ? -35.156 -31.936 -30.377 1.00 23.21 74 GLY A O 1
ATOM 681 N N . THR A 1 94 ? -34.594 -30.413 -31.953 1.00 19.75 75 THR A N 1
ATOM 682 C CA . THR A 1 94 ? -33.565 -31.231 -32.589 1.00 17.63 75 THR A CA 1
ATOM 683 C C . THR A 1 94 ? -32.179 -30.922 -32.006 1.00 16.67 75 THR A C 1
ATOM 684 O O . THR A 1 94 ? -31.711 -29.780 -32.038 1.00 16.76 75 THR A O 1
ATOM 688 N N . ALA A 1 95 ? -31.543 -31.948 -31.449 1.00 16.31 76 ALA A N 1
ATOM 689 C CA . ALA A 1 95 ? -30.187 -31.835 -30.924 1.00 15.53 76 ALA A CA 1
ATOM 690 C C . ALA A 1 95 ? -29.194 -32.436 -31.907 1.00 15.21 76 ALA A C 1
ATOM 691 O O . ALA A 1 95 ? -29.467 -33.464 -32.536 1.00 15.72 76 ALA A O 1
ATOM 693 N N . LEU A 1 96 ? -28.052 -31.775 -32.060 1.00 14.54 77 LEU A N 1
ATOM 694 C CA . LEU A 1 96 ? -26.895 -32.391 -32.690 1.00 14.15 77 LEU A CA 1
ATOM 695 C C . LEU A 1 96 ? -25.929 -32.723 -31.572 1.00 14.17 77 LEU A C 1
ATOM 696 O O . LEU A 1 96 ? -25.311 -31.829 -30.974 1.00 14.20 77 LEU A O 1
ATOM 701 N N . VAL A 1 97 ? -25.831 -34.011 -31.269 1.00 14.72 78 VAL A N 1
ATOM 702 C CA . VAL A 1 97 ? -25.109 -34.461 -30.087 1.00 15.32 78 VAL A CA 1
ATOM 703 C C . VAL A 1 97 ? -23.634 -34.640 -30.416 1.00 15.10 78 VAL A C 1
ATOM 704 O O . VAL A 1 97 ? -23.273 -35.379 -31.333 1.00 15.36 78 VAL A O 1
ATOM 708 N N . VAL A 1 98 ? -22.800 -33.919 -29.673 1.00 15.15 79 VAL A N 1
ATOM 709 C CA . VAL A 1 98 ? -21.345 -33.937 -29.836 1.00 15.97 79 VAL A CA 1
ATOM 710 C C . VAL A 1 98 ? -20.689 -33.897 -28.462 1.00 16.35 79 VAL A C 1
ATOM 711 O O . VAL A 1 98 ? -21.321 -33.506 -27.487 1.00 16.82 79 VAL A O 1
ATOM 715 N N . ALA A 1 99 ? -19.413 -34.267 -28.395 1.00 16.96 80 ALA A N 1
ATOM 716 C CA . ALA A 1 99 ? -18.655 -34.175 -27.145 1.00 17.21 80 ALA A CA 1
ATOM 717 C C . ALA A 1 99 ? -18.487 -32.731 -26.660 1.00 16.68 80 ALA A C 1
ATOM 718 O O . ALA A 1 99 ? -18.572 -32.458 -25.465 1.00 16.96 80 ALA A O 1
ATOM 720 N N . ASN A 1 100 ? -18.255 -31.814 -27.598 1.00 15.67 81 ASN A N 1
ATOM 721 C CA . ASN A 1 100 ? -17.929 -30.429 -27.276 1.00 15.14 81 ASN A CA 1
ATOM 722 C C . ASN A 1 100 ? -18.634 -29.467 -28.243 1.00 13.69 81 ASN A C 1
ATOM 723 O O . ASN A 1 100 ? -18.120 -29.186 -29.334 1.00 13.30 81 ASN A O 1
ATOM 728 N N . PRO A 1 101 ? -19.819 -28.974 -27.849 1.00 13.27 82 PRO A N 1
ATOM 729 C CA . PRO A 1 101 ? -20.591 -28.079 -28.716 1.00 12.66 82 PRO A CA 1
ATOM 730 C C . PRO A 1 101 ? -19.810 -26.869 -29.235 1.00 11.87 82 PRO A C 1
ATOM 731 O O . PRO A 1 101 ? -19.937 -26.528 -30.412 1.00 11.58 82 PRO A O 1
ATOM 735 N N . TYR A 1 102 ? -19.001 -26.235 -28.386 1.00 11.79 83 TYR A N 1
ATOM 736 C CA . TYR A 1 102 ? -18.261 -25.050 -28.812 1.00 12.37 83 TYR A CA 1
ATOM 737 C C . TYR A 1 102 ? -17.221 -25.372 -29.878 1.00 11.76 83 TYR A C 1
ATOM 738 O O . TYR A 1 102 ? -17.076 -24.626 -30.838 1.00 11.91 83 TYR A O 1
ATOM 747 N N . LEU A 1 103 ? -16.518 -26.492 -29.720 1.00 11.92 84 LEU A N 1
ATOM 748 C CA . LEU A 1 103 ? -15.554 -26.931 -30.720 1.00 12.58 84 LEU A CA 1
ATOM 749 C C . LEU A 1 103 ? -16.231 -27.279 -32.042 1.00 11.83 84 LEU A C 1
ATOM 750 O O . LEU A 1 103 ? -15.706 -26.979 -33.112 1.00 11.95 84 LEU A O 1
ATOM 758 N N . ALA A 1 104 ? -17.393 -27.922 -31.964 1.00 11.49 85 ALA A N 1
ATOM 759 C CA . ALA A 1 104 ? -18.179 -28.190 -33.167 1.00 10.83 85 ALA A CA 1
ATOM 760 C C . ALA A 1 104 ? -18.593 -26.894 -33.875 1.00 10.43 85 ALA A C 1
ATOM 761 O O . ALA A 1 104 ? -18.440 -26.771 -35.096 1.00 10.53 85 ALA A O 1
ATOM 763 N N . TYR A 1 105 ? -19.096 -25.929 -33.106 1.00 10.71 86 TYR A N 1
ATOM 764 C CA . TYR A 1 105 ? -19.419 -24.615 -33.647 1.00 10.73 86 TYR A CA 1
ATOM 765 C C . TYR A 1 105 ? -18.189 -23.971 -34.303 1.00 10.87 86 TYR A C 1
ATOM 766 O O . TYR A 1 105 ? -18.286 -23.426 -35.411 1.00 11.05 86 TYR A O 1
ATOM 775 N N . ALA A 1 106 ? -17.038 -24.030 -33.629 1.00 10.82 87 ALA A N 1
ATOM 776 C CA . ALA A 1 106 ? -15.804 -23.478 -34.194 1.00 11.14 87 ALA A CA 1
ATOM 777 C C . ALA A 1 106 ? -15.526 -24.050 -35.589 1.00 10.71 87 ALA A C 1
ATOM 778 O O . ALA A 1 106 ? -15.227 -23.316 -36.525 1.00 10.66 87 ALA A O 1
ATOM 780 N N . SER A 1 107 ? -15.681 -25.364 -35.736 1.00 10.57 88 SER A N 1
ATOM 781 C CA . SER A 1 107 ? -15.487 -25.988 -37.035 1.00 11.08 88 SER A CA 1
ATOM 782 C C . SER A 1 107 ? -16.531 -25.528 -38.069 1.00 10.43 88 SER A C 1
ATOM 783 O O . SER A 1 107 ? -16.190 -25.192 -39.207 1.00 11.32 88 SER A O 1
ATOM 787 N N . LEU A 1 108 ? -17.799 -25.527 -37.674 1.00 10.05 89 LEU A N 1
ATOM 788 C CA . LEU A 1 108 ? -18.889 -25.170 -38.582 1.00 10.36 89 LEU A CA 1
ATOM 789 C C . LEU A 1 108 ? -18.884 -23.714 -39.010 1.00 9.85 89 LEU A C 1
ATOM 790 O O . LEU A 1 108 ? -19.368 -23.395 -40.091 1.00 10.22 89 LEU A O 1
ATOM 795 N N . SER A 1 109 ? -18.348 -22.828 -38.168 1.00 9.48 90 SER A N 1
ATOM 796 C CA . SER A 1 109 ? -18.328 -21.402 -38.493 1.00 9.72 90 SER A CA 1
ATOM 797 C C . SER A 1 109 ? -17.706 -21.143 -39.864 1.00 9.79 90 SER A C 1
ATOM 798 O O . SER A 1 109 ? -18.165 -20.282 -40.610 1.00 10.09 90 SER A O 1
ATOM 801 N N . HIS A 1 110 ? -16.686 -21.925 -40.213 1.00 9.70 91 HIS A N 1
ATOM 802 C CA . HIS A 1 110 ? -15.992 -21.765 -41.491 1.00 10.09 91 HIS A CA 1
ATOM 803 C C . HIS A 1 110 ? -16.883 -22.009 -42.696 1.00 10.56 91 HIS A C 1
ATOM 804 O O . HIS A 1 110 ? -16.665 -21.426 -43.757 1.00 10.97 91 HIS A O 1
ATOM 811 N N . LEU A 1 111 ? -17.898 -22.852 -42.528 1.00 10.30 92 LEU A N 1
ATOM 812 C CA . LEU A 1 111 ? -18.811 -23.175 -43.625 1.00 10.81 92 LEU A CA 1
ATOM 813 C C . LEU A 1 111 ? -19.678 -21.994 -44.039 1.00 10.55 92 LEU A C 1
ATOM 814 O O . LEU A 1 111 ? -20.230 -21.987 -45.134 1.00 11.80 92 LEU A O 1
ATOM 819 N N . PHE A 1 112 ? -19.795 -20.997 -43.167 1.00 10.22 93 PHE A N 1
ATOM 820 C CA . PHE A 1 112 ? -20.610 -19.816 -43.438 1.00 10.89 93 PHE A CA 1
ATOM 821 C C . PHE A 1 112 ? -19.778 -18.557 -43.672 1.00 11.01 93 PHE A C 1
ATOM 822 O O . PHE A 1 112 ? -20.324 -17.464 -43.832 1.00 12.78 93 PHE A O 1
ATOM 830 N N . ASP A 1 113 ? -18.456 -18.702 -43.695 1.00 11.28 94 ASP A N 1
ATOM 831 C CA . ASP A 1 113 ? -17.581 -17.535 -43.833 1.00 11.87 94 ASP A CA 1
ATOM 832 C C . ASP A 1 113 ? -17.745 -16.887 -45.210 1.00 12.57 94 ASP A C 1
ATOM 833 O O . ASP A 1 113 ? -17.665 -17.568 -46.219 1.00 14.01 94 ASP A O 1
ATOM 838 N N . ARG A 1 114 ? -17.955 -15.571 -45.222 1.00 13.21 95 ARG A N 1
ATOM 839 C CA . ARG A 1 114 ? -18.113 -14.790 -46.455 1.00 13.94 95 ARG A CA 1
ATOM 840 C C . ARG A 1 114 ? -16.802 -14.213 -46.968 1.00 13.58 95 ARG A C 1
ATOM 841 O O . ARG A 1 114 ? -16.800 -13.474 -47.957 1.00 13.91 95 ARG A O 1
ATOM 855 N N . LYS A 1 115 ? -15.687 -14.510 -46.302 1.00 13.25 96 LYS A N 1
ATOM 856 C CA . LYS A 1 115 ? -14.412 -13.928 -46.727 1.00 14.17 96 LYS A CA 1
ATOM 857 C C . LYS A 1 115 ? -14.081 -14.302 -48.180 1.00 14.56 96 LYS A C 1
ATOM 858 O O . LYS A 1 115 ? -14.305 -15.437 -48.603 1.00 14.16 96 LYS A O 1
ATOM 864 N N . PRO A 1 116 ? -13.538 -13.347 -48.948 1.00 15.10 97 PRO A N 1
ATOM 865 C CA . PRO A 1 116 ? -13.213 -13.662 -50.333 1.00 16.01 97 PRO A CA 1
ATOM 866 C C . PRO A 1 116 ? -12.148 -14.746 -50.436 1.00 16.44 97 PRO A C 1
ATOM 867 O O . PRO A 1 116 ? -11.247 -14.833 -49.600 1.00 17.30 97 PRO A O 1
ATOM 871 N N . LYS A 1 117 ? -12.272 -15.574 -51.464 1.00 16.35 98 LYS A N 1
ATOM 872 C CA . LYS A 1 117 ? -11.289 -16.601 -51.774 1.00 17.44 98 LYS A CA 1
ATOM 873 C C . LYS A 1 117 ? -10.839 -16.369 -53.201 1.00 17.91 98 LYS A C 1
ATOM 874 O O . LYS A 1 117 ? -11.639 -16.473 -54.128 1.00 18.83 98 LYS A O 1
ATOM 880 N N . ALA A 1 118 ? -9.571 -16.011 -53.375 1.00 19.06 99 ALA A N 1
ATOM 881 C CA . ALA A 1 118 ? -9.038 -15.708 -54.696 1.00 20.47 99 ALA A CA 1
ATOM 882 C C . ALA A 1 118 ? -8.709 -16.991 -55.440 1.00 20.89 99 ALA A C 1
ATOM 883 O O . ALA A 1 118 ? -8.287 -17.982 -54.841 1.00 21.88 99 ALA A O 1
ATOM 885 N N . ALA A 1 119 ? -8.931 -16.975 -56.749 1.00 22.10 100 ALA A N 1
ATOM 886 C CA . ALA A 1 119 ? -8.538 -18.090 -57.598 1.00 21.89 100 ALA A CA 1
ATOM 887 C C . ALA A 1 119 ? -7.025 -18.056 -57.778 1.00 21.31 100 ALA A C 1
ATOM 888 O O . ALA A 1 119 ? -6.406 -16.997 -57.631 1.00 21.26 100 ALA A O 1
ATOM 890 N N . ALA A 1 120 ? -6.435 -19.211 -58.085 1.00 20.42 101 ALA A N 1
ATOM 891 C CA . ALA A 1 120 ? -5.008 -19.293 -58.386 1.00 19.95 101 ALA A CA 1
ATOM 892 C C . ALA A 1 120 ? -4.641 -18.337 -59.520 1.00 19.57 101 ALA A C 1
ATOM 893 O O . ALA A 1 120 ? -5.437 -18.111 -60.445 1.00 20.26 101 ALA A O 1
ATOM 895 N N . GLY A 1 121 ? -3.441 -17.770 -59.443 1.00 18.27 102 GLY A N 1
ATOM 896 C CA . GLY A 1 121 ? -2.969 -16.842 -60.459 1.00 17.76 102 GLY A CA 1
ATOM 897 C C . GLY A 1 121 ? -2.376 -15.565 -59.908 1.00 17.58 102 GLY A C 1
ATOM 898 O O . GLY A 1 121 ? -2.633 -15.191 -58.762 1.00 17.75 102 GLY A O 1
ATOM 899 N N . ILE A 1 122 ? -1.585 -14.897 -60.736 1.00 17.37 103 ILE A N 1
ATOM 900 C CA . ILE A 1 122 ? -0.884 -13.677 -60.363 1.00 17.68 103 ILE A CA 1
ATOM 901 C C . ILE A 1 122 ? -1.548 -12.515 -61.091 1.00 17.50 103 ILE A C 1
ATOM 902 O O . ILE A 1 122 ? -1.661 -12.526 -62.324 1.00 17.99 103 ILE A O 1
ATOM 907 N N . HIS A 1 123 ? -2.006 -11.518 -60.338 1.00 17.46 104 HIS A N 1
ATOM 908 C CA . HIS A 1 123 ? -2.625 -10.340 -60.932 1.00 18.05 104 HIS A CA 1
ATOM 909 C C . HIS A 1 123 ? -1.641 -9.663 -61.888 1.00 18.87 104 HIS A C 1
ATOM 910 O O . HIS A 1 123 ? -0.448 -9.588 -61.589 1.00 18.47 104 HIS A O 1
ATOM 917 N N . PRO A 1 124 ? -2.129 -9.187 -63.057 1.00 19.96 105 PRO A N 1
ATOM 918 C CA . PRO A 1 124 ? -1.268 -8.523 -64.036 1.00 20.85 105 PRO A CA 1
ATOM 919 C C . PRO A 1 124 ? -0.438 -7.363 -63.471 1.00 21.10 105 PRO A C 1
ATOM 920 O O . PRO A 1 124 ? 0.647 -7.079 -63.980 1.00 21.83 105 PRO A O 1
ATOM 924 N N . THR A 1 125 ? -0.936 -6.720 -62.414 1.00 20.63 106 THR A N 1
ATOM 925 C CA . THR A 1 125 ? -0.250 -5.575 -61.813 1.00 20.62 106 THR A CA 1
ATOM 926 C C . THR A 1 125 ? 0.734 -5.970 -60.714 1.00 20.61 106 THR A C 1
ATOM 927 O O . THR A 1 125 ? 1.423 -5.116 -60.160 1.00 21.38 106 THR A O 1
ATOM 931 N N . ALA A 1 126 ? 0.788 -7.253 -60.375 1.00 20.02 107 ALA A N 1
ATOM 932 C CA . ALA A 1 126 ? 1.776 -7.717 -59.406 1.00 19.77 107 ALA A CA 1
ATOM 933 C C . ALA A 1 126 ? 3.168 -7.713 -60.033 1.00 20.08 107 ALA A C 1
ATOM 934 O O . ALA A 1 126 ? 3.334 -8.029 -61.218 1.00 20.80 107 ALA A O 1
ATOM 936 N N . ILE A 1 127 ? 4.164 -7.322 -59.248 1.00 19.57 108 ILE A N 1
ATOM 937 C CA . ILE A 1 127 ? 5.545 -7.333 -59.701 1.00 19.71 108 ILE A CA 1
ATOM 938 C C . ILE A 1 127 ? 6.259 -8.494 -59.030 1.00 19.49 108 ILE A C 1
ATOM 939 O O . ILE A 1 127 ? 6.409 -8.518 -57.809 1.00 19.80 108 ILE A O 1
ATOM 944 N N . VAL A 1 128 ? 6.661 -9.474 -59.830 1.00 19.26 109 VAL A N 1
ATOM 945 C CA . VAL A 1 128 ? 7.303 -10.678 -59.320 1.00 18.75 109 VAL A CA 1
ATOM 946 C C . VAL A 1 128 ? 8.686 -10.779 -59.935 1.00 19.07 109 VAL A C 1
ATOM 947 O O . VAL A 1 128 ? 8.812 -10.856 -61.161 1.00 19.15 109 VAL A O 1
ATOM 951 N N . ALA A 1 129 ? 9.717 -10.777 -59.092 1.00 19.10 110 ALA A N 1
ATOM 952 C CA . ALA A 1 129 ? 11.103 -10.892 -59.546 1.00 19.79 110 ALA A CA 1
ATOM 953 C C . ALA A 1 129 ? 11.307 -12.194 -60.307 1.00 20.03 110 ALA A C 1
ATOM 954 O O . ALA A 1 129 ? 10.680 -13.206 -59.993 1.00 19.76 110 ALA A O 1
ATOM 956 N N . ALA A 1 130 ? 12.176 -12.151 -61.318 1.00 20.96 111 ALA A N 1
ATOM 957 C CA . ALA A 1 130 ? 12.425 -13.309 -62.182 1.00 21.23 111 ALA A CA 1
ATOM 958 C C . ALA A 1 130 ? 12.922 -14.528 -61.411 1.00 21.61 111 ALA A C 1
ATOM 959 O O . ALA A 1 130 ? 12.588 -15.664 -61.761 1.00 22.03 111 ALA A O 1
ATOM 961 N N . ASP A 1 131 ? 13.704 -14.291 -60.356 1.00 21.10 112 ASP A N 1
ATOM 962 C CA . ASP A 1 131 ? 14.240 -15.381 -59.533 1.00 21.12 112 ASP A CA 1
ATOM 963 C C . ASP A 1 131 ? 13.438 -15.631 -58.250 1.00 20.34 112 ASP A C 1
ATOM 964 O O . ASP A 1 131 ? 13.890 -16.356 -57.371 1.00 20.55 112 ASP A O 1
ATOM 969 N N . ALA A 1 132 ? 12.254 -15.031 -58.160 1.00 19.37 113 ALA A N 1
ATOM 970 C CA . ALA A 1 132 ? 11.272 -15.439 -57.158 1.00 18.97 113 ALA A CA 1
ATOM 971 C C . ALA A 1 132 ? 10.538 -16.657 -57.707 1.00 18.83 113 ALA A C 1
ATOM 972 O O . ALA A 1 132 ? 10.455 -16.842 -58.933 1.00 19.61 113 ALA A O 1
ATOM 974 N N . GLU A 1 133 ? 10.022 -17.494 -56.812 1.00 18.65 114 GLU A N 1
ATOM 975 C CA . GLU A 1 133 ? 9.274 -18.683 -57.212 1.00 19.49 114 GLU A CA 1
ATOM 976 C C . GLU A 1 133 ? 7.888 -18.671 -56.591 1.00 18.59 114 GLU A C 1
ATOM 977 O O . GLU A 1 133 ? 7.748 -18.754 -55.364 1.00 18.84 114 GLU A O 1
ATOM 983 N N . VAL A 1 134 ? 6.871 -18.539 -57.435 1.00 17.99 115 VAL A N 1
ATOM 984 C CA . VAL A 1 134 ? 5.482 -18.546 -56.990 1.00 17.67 115 VAL A CA 1
ATOM 985 C C . VAL A 1 134 ? 4.832 -19.822 -57.506 1.00 17.38 115 VAL A C 1
ATOM 986 O O . VAL A 1 134 ? 4.740 -20.019 -58.719 1.00 17.57 115 VAL A O 1
ATOM 990 N N . ASP A 1 135 ? 4.387 -20.684 -56.595 1.00 16.93 116 ASP A N 1
ATOM 991 C CA . ASP A 1 135 ? 3.695 -21.922 -56.968 1.00 17.27 116 ASP A CA 1
ATOM 992 C C . ASP A 1 135 ? 2.471 -21.585 -57.824 1.00 17.61 116 ASP A C 1
ATOM 993 O O . ASP A 1 135 ? 1.773 -20.618 -57.536 1.00 17.30 116 ASP A O 1
ATOM 998 N N . PRO A 1 136 ? 2.210 -22.375 -58.893 1.00 18.14 117 PRO A N 1
ATOM 999 C CA . PRO A 1 136 ? 1.069 -22.071 -59.770 1.00 18.22 117 PRO A CA 1
ATOM 1000 C C . PRO A 1 136 ? -0.308 -22.113 -59.095 1.00 17.56 117 PRO A C 1
ATOM 1001 O O . PRO A 1 136 ? -1.267 -21.559 -59.630 1.00 18.62 117 PRO A O 1
ATOM 1005 N N . SER A 1 137 ? -0.408 -22.758 -57.934 1.00 17.01 118 SER A N 1
ATOM 1006 C CA . SER A 1 137 ? -1.678 -22.810 -57.208 1.00 16.72 118 SER A CA 1
ATOM 1007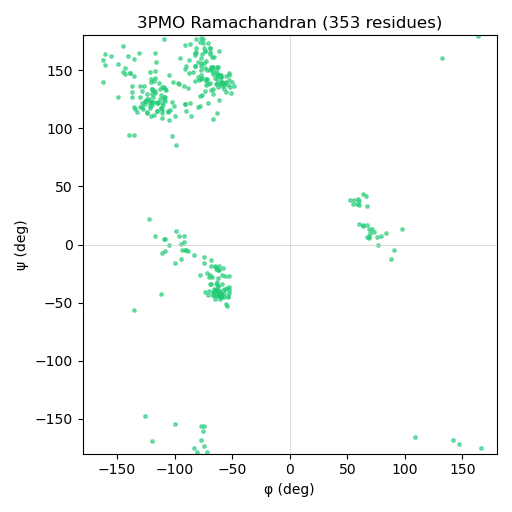 C C . SER A 1 137 ? -1.875 -21.633 -56.251 1.00 16.37 118 SER A C 1
ATOM 1008 O O . SER A 1 137 ? -2.942 -21.502 -55.650 1.00 17.49 118 SER A O 1
ATOM 1011 N N . ALA A 1 138 ? -0.850 -20.789 -56.117 1.00 15.49 119 ALA A N 1
ATOM 1012 C CA . ALA A 1 138 ? -0.931 -19.608 -55.257 1.00 14.82 119 ALA A CA 1
ATOM 1013 C C . ALA A 1 138 ? -1.684 -18.485 -55.959 1.00 15.01 119 ALA A C 1
ATOM 1014 O O . ALA A 1 138 ? -1.780 -18.458 -57.196 1.00 15.38 119 ALA A O 1
ATOM 1016 N N . SER A 1 139 ? -2.232 -17.566 -55.169 1.00 15.01 120 SER A N 1
ATOM 1017 C CA . SER A 1 139 ? -2.804 -16.337 -55.689 1.00 15.07 120 SER A CA 1
ATOM 1018 C C . SER A 1 139 ? -1.984 -15.147 -55.217 1.00 14.59 120 SER A C 1
ATOM 1019 O O . SER A 1 139 ? -1.556 -15.096 -54.061 1.00 14.58 120 SER A O 1
ATOM 1023 N N . VAL A 1 140 ? -1.764 -14.198 -56.114 1.00 14.44 121 VAL A N 1
ATOM 1024 C CA . VAL A 1 140 ? -1.080 -12.955 -55.780 1.00 14.67 121 VAL A CA 1
ATOM 1025 C C . VAL A 1 140 ? -1.937 -11.797 -56.262 1.00 14.65 121 VAL A C 1
ATOM 1026 O O . VAL A 1 140 ? -2.245 -11.700 -57.455 1.00 15.38 121 VAL A O 1
ATOM 1030 N N . GLY A 1 141 ? -2.320 -10.923 -55.337 1.00 14.63 122 GLY A N 1
ATOM 1031 C CA . GLY A 1 141 ? -3.270 -9.861 -55.625 1.00 14.54 122 GLY A CA 1
ATOM 1032 C C . GLY A 1 141 ? -2.668 -8.643 -56.291 1.00 14.17 122 GLY A C 1
ATOM 1033 O O . GLY A 1 141 ? -1.453 -8.548 -56.493 1.00 14.19 122 GLY A O 1
ATOM 1034 N N . ALA A 1 142 ? -3.543 -7.698 -56.613 1.00 14.86 123 ALA A N 1
ATOM 1035 C CA . ALA A 1 142 ? -3.156 -6.490 -57.325 1.00 14.91 123 ALA A CA 1
ATOM 1036 C C . ALA A 1 142 ? -2.105 -5.682 -56.568 1.00 14.71 123 ALA A C 1
ATOM 1037 O O . ALA A 1 142 ? -2.176 -5.525 -55.341 1.00 14.75 123 ALA A O 1
ATOM 1039 N N . TYR A 1 143 ? -1.116 -5.203 -57.308 1.00 14.72 124 TYR A N 1
ATOM 1040 C CA . TYR A 1 143 ? -0.096 -4.294 -56.799 1.00 15.09 124 TYR A CA 1
ATOM 1041 C C . TYR A 1 143 ? 0.786 -4.895 -55.708 1.00 14.89 124 TYR A C 1
ATOM 1042 O O . TYR A 1 143 ? 1.474 -4.161 -55.003 1.00 15.07 124 TYR A O 1
ATOM 1051 N N . ALA A 1 144 ? 0.773 -6.221 -55.575 1.00 14.51 125 ALA A N 1
ATOM 1052 C CA . ALA A 1 144 ? 1.716 -6.896 -54.689 1.00 14.06 125 ALA A CA 1
ATOM 1053 C C . ALA A 1 144 ? 3.100 -6.893 -55.316 1.00 14.65 125 ALA A C 1
ATOM 1054 O O . ALA A 1 144 ? 3.221 -6.877 -56.553 1.00 15.36 125 ALA A O 1
ATOM 1056 N N . VAL A 1 145 ? 4.129 -6.912 -54.471 1.00 14.66 126 VAL A N 1
ATOM 1057 C CA . VAL A 1 145 ? 5.520 -6.918 -54.907 1.00 15.32 126 VAL A CA 1
ATOM 1058 C C . VAL A 1 145 ? 6.208 -8.115 -54.261 1.00 15.22 126 VAL A C 1
ATOM 1059 O O . VAL A 1 145 ? 6.226 -8.236 -53.031 1.00 15.89 126 VAL A O 1
ATOM 1063 N N . ILE A 1 146 ? 6.739 -9.011 -55.094 1.00 15.46 127 ILE A N 1
ATOM 1064 C CA . ILE A 1 146 ? 7.454 -10.205 -54.641 1.00 15.62 127 ILE A CA 1
ATOM 1065 C C . ILE A 1 146 ? 8.909 -10.085 -55.086 1.00 15.26 127 ILE A C 1
ATOM 1066 O O . ILE A 1 146 ? 9.198 -10.091 -56.291 1.00 16.11 127 ILE A O 1
ATOM 1074 N N . GLU A 1 147 ? 9.817 -9.979 -54.119 1.00 14.84 128 GLU A N 1
ATOM 1075 C CA . GLU A 1 147 ? 11.213 -9.648 -54.390 1.00 15.30 128 GLU A CA 1
ATOM 1076 C C . GLU A 1 147 ? 12.070 -10.872 -54.708 1.00 15.40 128 GLU A C 1
ATOM 1077 O O . GLU A 1 147 ? 11.617 -12.017 -54.601 1.00 14.75 128 GLU A O 1
ATOM 1083 N N . SER A 1 148 ? 13.309 -10.596 -55.111 1.00 16.02 129 SER A N 1
ATOM 1084 C CA . SER A 1 148 ? 14.270 -11.608 -55.537 1.00 16.98 129 SER A CA 1
ATOM 1085 C C . SER A 1 148 ? 14.429 -12.763 -54.556 1.00 16.16 129 SER A C 1
ATOM 1086 O O . SER A 1 148 ? 14.626 -12.547 -53.363 1.00 15.87 129 SER A O 1
ATOM 1089 N N . GLY A 1 149 ? 14.341 -13.988 -55.069 1.00 15.56 130 GLY A N 1
ATOM 1090 C CA . GLY A 1 149 ? 14.580 -15.172 -54.265 1.00 15.03 130 GLY A CA 1
ATOM 1091 C C . GLY A 1 149 ? 13.453 -15.574 -53.322 1.00 14.31 130 GLY A C 1
ATOM 1092 O O . GLY A 1 149 ? 13.576 -16.574 -52.620 1.00 15.30 130 GLY A O 1
ATOM 1093 N N . ALA A 1 150 ? 12.354 -14.816 -53.309 1.00 14.02 131 ALA A N 1
ATOM 1094 C CA . ALA A 1 150 ? 11.217 -15.149 -52.448 1.00 13.96 131 ALA A CA 1
ATOM 1095 C C . ALA A 1 150 ? 10.554 -16.436 -52.944 1.00 13.91 131 ALA A C 1
ATOM 1096 O O . ALA A 1 150 ? 10.615 -16.762 -54.138 1.00 15.18 131 ALA A O 1
ATOM 1098 N N . ARG A 1 151 ? 9.950 -17.176 -52.022 1.00 14.18 132 ARG A N 1
ATOM 1099 C CA . ARG A 1 151 ? 9.298 -18.442 -52.342 1.00 15.45 132 ARG A CA 1
ATOM 1100 C C . ARG A 1 151 ? 7.879 -18.443 -51.789 1.00 14.84 132 ARG A C 1
ATOM 1101 O O . ARG A 1 151 ? 7.671 -18.319 -50.576 1.00 14.91 132 ARG A O 1
ATOM 1109 N N . ILE A 1 152 ? 6.901 -18.565 -52.682 1.00 14.78 133 ILE A N 1
ATOM 1110 C CA . ILE A 1 152 ? 5.488 -18.571 -52.321 1.00 14.43 133 ILE A CA 1
ATOM 1111 C C . ILE A 1 152 ? 4.956 -19.988 -52.564 1.00 14.07 133 ILE A C 1
ATOM 1112 O O . ILE A 1 152 ? 4.899 -20.458 -53.712 1.00 15.08 133 ILE A O 1
ATOM 1117 N N . GLY A 1 153 ? 4.581 -20.674 -51.491 1.00 13.98 134 GLY A N 1
ATOM 1118 C CA . GLY A 1 153 ? 4.189 -22.079 -51.571 1.00 14.16 134 GLY A CA 1
ATOM 1119 C C . GLY A 1 153 ? 2.816 -22.346 -52.162 1.00 14.02 134 GLY A C 1
ATOM 1120 O O . GLY A 1 153 ? 2.065 -21.427 -52.500 1.00 13.86 134 GLY A O 1
ATOM 1121 N N . ALA A 1 154 ? 2.502 -23.634 -52.288 1.00 14.11 135 ALA A N 1
ATOM 1122 C CA . ALA A 1 154 ? 1.225 -24.086 -52.824 1.00 14.51 135 ALA A CA 1
ATOM 1123 C C . ALA A 1 154 ? 0.048 -23.598 -51.983 1.00 14.23 135 ALA A C 1
ATOM 1124 O O . ALA A 1 154 ? 0.110 -23.579 -50.752 1.00 14.11 135 ALA A O 1
ATOM 1126 N N . GLY A 1 155 ? -1.012 -23.163 -52.654 1.00 14.46 136 GLY A N 1
ATOM 1127 C CA . GLY A 1 155 ? -2.254 -22.776 -51.997 1.00 14.85 136 GLY A CA 1
ATOM 1128 C C . GLY A 1 155 ? -2.160 -21.528 -51.137 1.00 14.40 136 GLY A C 1
ATOM 1129 O O . GLY A 1 155 ? -3.034 -21.286 -50.306 1.00 15.91 136 GLY A O 1
ATOM 1130 N N . VAL A 1 156 ? -1.108 -20.740 -51.337 1.00 13.33 137 VAL A N 1
ATOM 1131 C CA . VAL A 1 156 ? -0.929 -19.485 -50.601 1.00 12.83 137 VAL A CA 1
ATOM 1132 C C . VAL A 1 156 ? -1.740 -18.374 -51.259 1.00 12.88 137 VAL A C 1
ATOM 1133 O O . VAL A 1 156 ? -1.823 -18.297 -52.489 1.00 13.84 137 VAL A O 1
ATOM 1137 N N . SER A 1 157 ? -2.350 -17.527 -50.432 1.00 13.09 138 SER A N 1
ATOM 1138 C CA . SER A 1 157 ? -3.025 -16.328 -50.901 1.00 12.90 138 SER A CA 1
ATOM 1139 C C . SER A 1 157 ? -2.258 -15.103 -50.436 1.00 12.46 138 SER A C 1
ATOM 1140 O O . SER A 1 157 ? -2.117 -14.886 -49.227 1.00 12.71 138 SER A O 1
ATOM 1144 N N . ILE A 1 158 ? -1.755 -14.317 -51.382 1.00 12.10 139 ILE A N 1
ATOM 1145 C CA . ILE A 1 158 ? -1.083 -13.053 -51.086 1.00 12.27 139 ILE A CA 1
ATOM 1146 C C . ILE A 1 158 ? -2.031 -11.918 -51.465 1.00 12.09 139 ILE A C 1
ATOM 1147 O O . ILE A 1 158 ? -2.360 -11.754 -52.642 1.00 12.96 139 ILE A O 1
ATOM 1152 N N . GLY A 1 159 ? -2.483 -11.141 -50.481 1.00 12.20 140 GLY A N 1
ATOM 1153 C CA . GLY A 1 159 ? -3.434 -10.065 -50.737 1.00 12.47 140 GLY A CA 1
ATOM 1154 C C . GLY A 1 159 ? -2.866 -8.892 -51.513 1.00 12.50 140 GLY A C 1
ATOM 1155 O O . GLY A 1 159 ? -1.648 -8.743 -51.657 1.00 12.61 140 GLY A O 1
ATOM 1156 N N . ALA A 1 160 ? -3.769 -8.050 -52.009 1.00 12.85 141 ALA A N 1
ATOM 1157 C CA . ALA A 1 160 ? -3.394 -6.833 -52.704 1.00 12.99 141 ALA A CA 1
ATOM 1158 C C . ALA A 1 160 ? -2.430 -5.999 -51.858 1.00 13.13 141 ALA A C 1
ATOM 1159 O O . ALA A 1 160 ? -2.548 -5.945 -50.625 1.00 13.22 141 ALA A O 1
ATOM 1161 N N . HIS A 1 161 ? -1.459 -5.388 -52.527 1.00 13.25 142 HIS A N 1
ATOM 1162 C CA . HIS A 1 161 ? -0.503 -4.470 -51.903 1.00 13.84 142 HIS A CA 1
ATOM 1163 C C . HIS A 1 161 ? 0.491 -5.111 -50.936 1.00 13.48 142 HIS A C 1
ATOM 1164 O O . HIS A 1 161 ? 1.235 -4.386 -50.281 1.00 14.88 142 HIS A O 1
ATOM 1171 N N . CYS A 1 162 ? 0.531 -6.438 -50.843 1.00 12.71 143 CYS A N 1
ATOM 1172 C CA . CYS A 1 162 ? 1.559 -7.058 -50.007 1.00 12.01 143 CYS A CA 1
ATOM 1173 C C . CYS A 1 162 ? 2.939 -6.829 -50.592 1.00 12.02 143 CYS A C 1
ATOM 1174 O O . CYS A 1 162 ? 3.100 -6.739 -51.816 1.00 13.60 143 CYS A O 1
ATOM 1177 N N . VAL A 1 163 ? 3.931 -6.741 -49.718 1.00 12.17 144 VAL A N 1
ATOM 1178 C CA . VAL A 1 163 ? 5.317 -6.698 -50.133 1.00 13.14 144 VAL A CA 1
ATOM 1179 C C . VAL A 1 163 ? 6.031 -7.870 -49.482 1.00 12.24 144 VAL A C 1
ATOM 1180 O O . VAL A 1 163 ? 6.045 -7.974 -48.254 1.00 12.02 144 VAL A O 1
ATOM 1184 N N . ILE A 1 164 ? 6.586 -8.763 -50.301 1.00 12.34 145 ILE A N 1
ATOM 1185 C CA . ILE A 1 164 ? 7.297 -9.929 -49.810 1.00 12.59 145 ILE A CA 1
ATOM 1186 C C . ILE A 1 164 ? 8.780 -9.761 -50.127 1.00 12.25 145 ILE A C 1
ATOM 1187 O O . ILE A 1 164 ? 9.199 -9.841 -51.286 1.00 12.82 145 ILE A O 1
ATOM 1192 N N . GLY A 1 165 ? 9.572 -9.517 -49.087 1.00 12.02 146 GLY A N 1
ATOM 1193 C CA . GLY A 1 165 ? 10.974 -9.151 -49.242 1.00 11.90 146 GLY A CA 1
ATOM 1194 C C . GLY A 1 165 ? 11.870 -10.262 -49.744 1.00 11.67 146 GLY A C 1
ATOM 1195 O O . GLY A 1 165 ? 11.485 -11.438 -49.788 1.00 12.29 146 GLY A O 1
ATOM 1196 N N . ALA A 1 166 ? 13.089 -9.871 -50.094 1.00 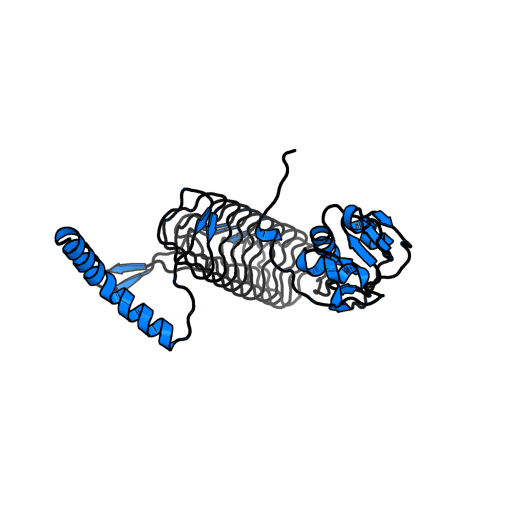11.65 147 ALA A N 1
ATOM 1197 C CA . ALA A 1 166 ? 14.04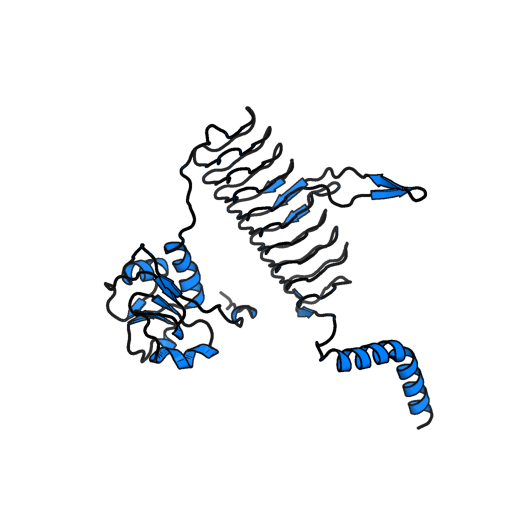0 -10.768 -50.741 1.00 11.44 147 ALA A CA 1
ATOM 1198 C C . ALA A 1 166 ? 14.273 -12.025 -49.917 1.00 11.58 147 ALA A C 1
ATOM 1199 O O . ALA A 1 166 ? 14.509 -11.952 -48.705 1.00 11.70 147 ALA A O 1
ATOM 1201 N N . ARG A 1 167 ? 14.195 -13.174 -50.592 1.00 12.41 148 ARG A N 1
ATOM 1202 C CA . ARG A 1 167 ? 14.499 -14.487 -50.006 1.00 12.60 148 ARG A CA 1
ATOM 1203 C C . ARG A 1 167 ? 13.495 -14.976 -48.959 1.00 12.18 148 ARG A C 1
ATOM 1204 O O . ARG A 1 167 ? 13.686 -16.023 -48.345 1.00 12.76 148 ARG A O 1
ATOM 1212 N N . SER A 1 168 ? 12.411 -14.229 -48.774 1.00 11.70 149 SER A N 1
ATOM 1213 C CA . SER A 1 168 ? 11.407 -14.612 -47.789 1.00 11.44 149 SER A CA 1
ATOM 1214 C C . SER A 1 168 ? 10.523 -15.746 -48.307 1.00 11.48 149 SER A C 1
ATOM 1215 O O . SER A 1 168 ? 10.337 -15.892 -49.522 1.00 12.67 149 SER A O 1
ATOM 1218 N N . VAL A 1 169 ? 10.035 -16.573 -47.379 1.00 11.80 150 VAL A N 1
ATOM 1219 C CA . VAL A 1 169 ? 9.370 -17.839 -47.698 1.00 12.37 150 VAL A CA 1
ATOM 1220 C C . VAL A 1 169 ? 8.030 -17.902 -46.989 1.00 12.33 150 VAL A C 1
ATOM 1221 O O . VAL A 1 169 ? 7.940 -17.606 -45.801 1.00 11.93 150 VAL A O 1
ATOM 1225 N N . ILE A 1 170 ? 6.988 -18.263 -47.730 1.00 12.03 151 ILE A N 1
ATOM 1226 C CA . ILE A 1 170 ? 5.671 -18.536 -47.145 1.00 12.09 151 ILE A CA 1
ATOM 1227 C C . ILE A 1 170 ? 5.259 -19.954 -47.488 1.00 12.05 151 ILE A C 1
ATOM 1228 O O . ILE A 1 170 ? 5.117 -20.300 -48.668 1.00 12.62 151 ILE A O 1
ATOM 1233 N N . GLY A 1 171 ? 5.090 -20.776 -46.459 1.00 11.62 152 GLY A N 1
ATOM 1234 C CA . GLY A 1 171 ? 4.791 -22.184 -46.661 1.00 12.00 152 GLY A CA 1
ATOM 1235 C C . GLY A 1 171 ? 3.367 -22.445 -47.111 1.00 12.26 152 GLY A C 1
ATOM 1236 O O . GLY A 1 171 ? 2.503 -21.556 -47.099 1.00 12.18 152 GLY A O 1
ATOM 1237 N N . GLU A 1 172 ? 3.140 -23.690 -47.520 1.00 12.97 153 GLU A N 1
ATOM 1238 C CA . GLU A 1 172 ? 1.877 -24.126 -48.094 1.00 13.95 153 GLU A CA 1
ATOM 1239 C C . GLU A 1 172 ? 0.665 -23.698 -47.262 1.00 12.91 153 GLU A C 1
ATOM 1240 O O . GLU A 1 172 ? 0.664 -23.818 -46.032 1.00 12.66 153 GLU A O 1
ATOM 1250 N N . GLY A 1 173 ? -0.366 -23.213 -47.947 1.00 12.63 154 GLY A N 1
ATOM 1251 C CA . GLY A 1 173 ? -1.645 -22.926 -47.312 1.00 12.81 154 GLY A CA 1
ATOM 1252 C C . GLY A 1 173 ? -1.720 -21.623 -46.540 1.00 12.18 154 GLY A C 1
ATOM 1253 O O . GLY A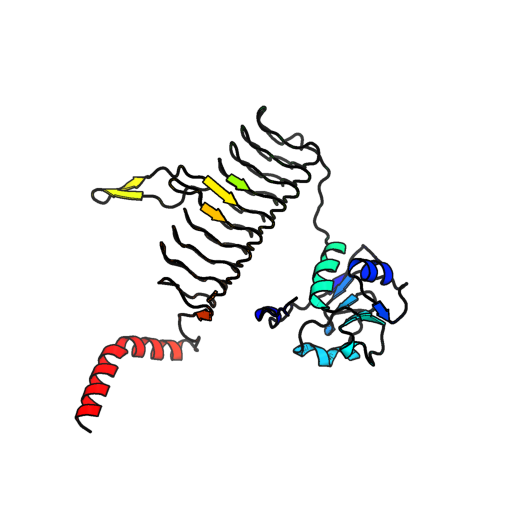 1 173 ? -2.716 -21.370 -45.864 1.00 13.53 154 GLY A O 1
ATOM 1254 N N . GLY A 1 174 ? -0.677 -20.799 -46.642 1.00 11.52 155 GLY A N 1
ATOM 1255 C CA . GLY A 1 174 ? -0.658 -19.493 -45.977 1.00 11.00 155 GLY A CA 1
ATOM 1256 C C . GLY A 1 174 ? -1.679 -18.525 -46.551 1.00 10.98 155 GLY A C 1
ATOM 1257 O O . GLY A 1 174 ? -2.076 -18.621 -47.723 1.00 11.55 155 GLY A O 1
ATOM 1258 N N . TRP A 1 175 ? -2.105 -17.593 -45.701 1.00 10.90 156 TRP A N 1
ATOM 1259 C CA . TRP A 1 175 ? -3.045 -16.556 -46.078 1.00 10.74 156 TRP A CA 1
ATOM 1260 C C . TRP A 1 175 ? -2.549 -15.228 -45.524 1.00 10.16 156 TRP A C 1
ATOM 1261 O O . TRP A 1 175 ? -2.381 -15.082 -44.307 1.00 10.78 156 TRP A O 1
ATOM 1272 N N . LEU A 1 176 ? -2.275 -14.290 -46.427 1.00 10.14 157 LEU A N 1
ATOM 1273 C CA . LEU A 1 176 ? -1.925 -12.924 -46.077 1.00 10.20 157 LEU A CA 1
ATOM 1274 C C . LEU A 1 176 ? -3.011 -12.009 -46.591 1.00 10.68 157 LEU A C 1
ATOM 1275 O O . LEU A 1 176 ? -3.291 -11.968 -47.789 1.00 11.53 157 LEU A O 1
ATOM 1280 N N . ALA A 1 177 ? -3.617 -11.265 -45.680 1.00 10.65 158 ALA A N 1
ATOM 1281 C CA . ALA A 1 177 ? -4.562 -10.225 -46.031 1.00 11.03 158 ALA A CA 1
ATOM 1282 C C . ALA A 1 177 ? -3.859 -9.160 -46.885 1.00 11.42 158 ALA A C 1
ATOM 1283 O O . ALA A 1 177 ? -2.628 -9.125 -46.964 1.00 11.84 158 ALA A O 1
ATOM 1285 N N . PRO A 1 178 ? -4.635 -8.273 -47.521 1.00 12.20 159 PRO A N 1
ATOM 1286 C CA . PRO A 1 178 ? -4.007 -7.130 -48.180 1.00 11.60 159 PRO A CA 1
ATOM 1287 C C . PRO A 1 178 ? -3.071 -6.341 -47.243 1.00 11.29 159 PRO A C 1
ATOM 1288 O O . PRO A 1 178 ? -3.312 -6.261 -46.030 1.00 11.82 159 PRO A O 1
ATOM 1292 N N . ARG A 1 179 ? -2.004 -5.776 -47.807 1.00 11.57 160 ARG A N 1
ATOM 1293 C CA . ARG A 1 179 ? -1.144 -4.818 -47.096 1.00 12.04 160 ARG A CA 1
ATOM 1294 C C . ARG A 1 179 ? -0.374 -5.441 -45.910 1.00 11.00 160 ARG A C 1
ATOM 1295 O O . ARG A 1 179 ? -0.240 -4.824 -44.850 1.00 11.56 160 ARG A O 1
ATOM 1309 N N . VAL A 1 180 ? 0.147 -6.649 -46.116 1.00 10.76 161 VAL A N 1
ATOM 1310 C CA . VAL A 1 180 ? 1.129 -7.248 -45.212 1.00 10.59 161 VAL A CA 1
ATOM 1311 C C . VAL A 1 180 ? 2.526 -6.974 -45.769 1.00 9.88 161 VAL A C 1
ATOM 1312 O O . VAL A 1 180 ? 2.742 -7.078 -46.982 1.00 10.61 161 VAL A O 1
ATOM 1316 N N . THR A 1 181 ? 3.467 -6.630 -44.890 1.00 9.75 162 THR A N 1
ATOM 1317 C CA . THR A 1 181 ? 4.854 -6.416 -45.285 1.00 10.16 162 THR A CA 1
ATOM 1318 C C . THR A 1 181 ? 5.767 -7.436 -44.642 1.00 9.37 162 THR A C 1
ATOM 1319 O O . THR A 1 181 ? 5.796 -7.536 -43.417 1.00 9.48 162 THR A O 1
ATOM 1323 N N . LEU A 1 182 ? 6.511 -8.177 -45.467 1.00 9.29 163 LEU A N 1
ATOM 1324 C CA . LEU A 1 182 ? 7.645 -8.976 -45.004 1.00 9.45 163 LEU A CA 1
ATOM 1325 C C . LEU A 1 182 ? 8.923 -8.317 -45.492 1.00 9.21 163 LEU A C 1
ATOM 1326 O O . LEU A 1 182 ? 9.065 -8.062 -46.693 1.00 10.06 163 LEU A O 1
ATOM 1331 N N . TYR A 1 183 ? 9.858 -8.053 -44.580 1.00 8.83 164 TYR A N 1
ATOM 1332 C CA . TYR A 1 183 ? 11.206 -7.672 -44.982 1.00 8.93 164 TYR A CA 1
ATOM 1333 C C . TYR A 1 183 ? 11.906 -8.920 -45.548 1.00 9.40 164 TYR A C 1
ATOM 1334 O O . TYR A 1 183 ? 11.308 -10.002 -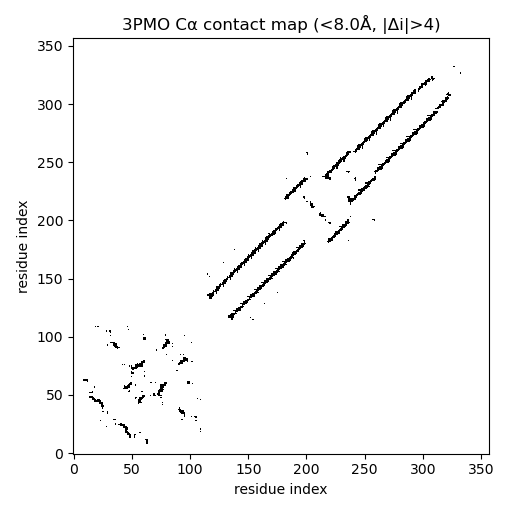45.641 1.00 9.87 164 TYR A O 1
ATOM 1343 N N . HIS A 1 184 ? 13.169 -8.749 -45.934 1.00 9.91 165 HIS A N 1
ATOM 1344 C CA . HIS A 1 184 ? 14.005 -9.836 -46.432 1.00 9.78 165 HIS A CA 1
ATOM 1345 C C . HIS A 1 184 ? 14.319 -10.857 -45.334 1.00 10.06 165 HIS A C 1
ATOM 1346 O O . HIS A 1 184 ? 14.327 -10.536 -44.140 1.00 10.08 165 HIS A O 1
ATOM 1353 N N . ASP A 1 185 ? 14.563 -12.096 -45.756 1.00 10.12 166 ASP A N 1
ATOM 1354 C CA . ASP A 1 185 ? 14.990 -13.192 -44.877 1.00 10.27 166 ASP A CA 1
ATOM 1355 C C . ASP A 1 185 ? 14.002 -13.528 -43.758 1.00 10.15 166 ASP A C 1
ATOM 1356 O O . ASP A 1 185 ? 14.397 -13.884 -42.652 1.00 10.62 166 ASP A O 1
ATOM 1361 N N . VAL A 1 186 ? 12.717 -13.446 -44.091 1.00 9.33 167 VAL A N 1
ATOM 1362 C CA . VAL A 1 186 ? 11.657 -13.928 -43.216 1.00 9.59 167 VAL A CA 1
ATOM 1363 C C . VAL A 1 186 ? 11.197 -15.293 -43.723 1.00 9.76 167 VAL A C 1
ATOM 1364 O O . VAL A 1 186 ? 10.703 -15.406 -44.850 1.00 10.65 167 VAL A O 1
ATOM 1368 N N . THR A 1 187 ? 11.344 -16.317 -42.884 1.00 9.47 168 THR A N 1
ATOM 1369 C CA . THR A 1 187 ? 10.944 -17.677 -43.242 1.00 10.66 168 THR A CA 1
ATOM 1370 C C . THR A 1 187 ? 9.725 -18.080 -42.435 1.00 10.32 168 THR A C 1
ATOM 1371 O O . THR A 1 187 ? 9.780 -18.117 -41.210 1.00 10.40 168 THR A O 1
ATOM 1375 N N . ILE A 1 188 ? 8.637 -18.391 -43.135 1.00 9.76 169 ILE A N 1
ATOM 1376 C CA . ILE A 1 188 ? 7.371 -18.751 -42.504 1.00 9.95 169 ILE A CA 1
ATOM 1377 C C . ILE A 1 188 ? 6.977 -20.167 -42.922 1.00 9.84 169 ILE A C 1
ATOM 1378 O O . ILE A 1 188 ? 7.058 -20.511 -44.104 1.00 10.98 169 ILE A O 1
ATOM 1383 N N . GLY A 1 189 ? 6.567 -20.978 -41.948 1.00 10.24 170 GLY A N 1
ATOM 1384 C CA . GLY A 1 189 ? 6.089 -22.332 -42.197 1.00 10.63 170 GLY A CA 1
ATOM 1385 C C . GLY A 1 189 ? 4.702 -22.363 -42.811 1.00 10.25 170 GLY A C 1
ATOM 1386 O O . GLY A 1 189 ? 4.272 -21.408 -43.461 1.00 11.34 170 GLY A O 1
ATOM 1387 N N . ALA A 1 190 ? 4.010 -23.486 -42.624 1.00 10.42 171 ALA A N 1
ATOM 1388 C CA . ALA A 1 190 ? 2.740 -23.741 -43.308 1.00 10.40 171 ALA A CA 1
ATOM 1389 C C . ALA A 1 190 ? 1.559 -23.077 -42.614 1.00 9.95 171 ALA A C 1
ATOM 1390 O O . ALA A 1 190 ? 1.588 -22.841 -41.402 1.00 10.02 171 ALA A O 1
ATOM 1392 N N . ARG A 1 191 ? 0.521 -22.784 -43.396 1.00 10.29 172 ARG A N 1
ATOM 1393 C CA . ARG A 1 191 ? -0.781 -22.366 -42.880 1.00 10.39 172 ARG A CA 1
ATOM 1394 C C . ARG A 1 191 ? -0.713 -21.137 -41.964 1.00 10.22 172 ARG A C 1
ATOM 1395 O O . ARG A 1 191 ? -1.447 -21.050 -40.975 1.00 11.12 172 ARG A O 1
ATOM 1403 N N . VAL A 1 192 ? 0.145 -20.177 -42.302 1.00 9.28 173 VAL A N 1
ATOM 1404 C CA . VAL A 1 192 ? 0.127 -18.891 -41.597 1.00 9.45 173 VAL A CA 1
ATOM 1405 C C . VAL A 1 192 ? -1.157 -18.133 -41.931 1.00 9.31 173 VAL A C 1
ATOM 1406 O O . VAL A 1 192 ? -1.744 -18.327 -42.996 1.00 9.95 173 VAL A O 1
ATOM 1410 N N . SER A 1 193 ? -1.584 -17.279 -41.012 1.00 8.74 174 SER A N 1
ATOM 1411 C CA . SER A 1 193 ? -2.671 -16.356 -41.245 1.00 9.08 174 SER A CA 1
ATOM 1412 C C . SER A 1 193 ? -2.237 -14.999 -40.724 1.00 8.43 174 SER A C 1
ATOM 1413 O O . SER A 1 193 ? -1.990 -14.851 -39.533 1.00 9.49 174 SER A O 1
ATOM 1416 N N . ILE A 1 194 ? -2.124 -14.022 -41.617 1.00 8.48 175 ILE A N 1
ATOM 1417 C CA . ILE A 1 194 ? -1.619 -12.705 -41.247 1.00 8.51 175 ILE A CA 1
ATOM 1418 C C . ILE A 1 194 ? -2.611 -11.631 -41.668 1.00 8.44 175 ILE A C 1
ATOM 1419 O O . ILE A 1 194 ? -2.957 -11.539 -42.842 1.00 9.27 175 ILE A O 1
ATOM 1424 N N . GLN A 1 195 ? -3.057 -10.828 -40.708 1.00 8.28 176 GLN A N 1
ATOM 1425 C CA . GLN A 1 195 ? -4.033 -9.775 -40.964 1.00 8.15 176 GLN A CA 1
ATOM 1426 C C . GLN A 1 195 ? -3.361 -8.518 -41.509 1.00 7.84 176 GLN A C 1
ATOM 1427 O O . GLN A 1 195 ? -2.140 -8.346 -41.430 1.00 8.48 176 GLN A O 1
ATOM 1433 N N . SER A 1 196 ? -4.178 -7.623 -42.058 1.00 8.73 177 SER A N 1
ATOM 1434 C CA . SER A 1 196 ? -3.661 -6.442 -42.739 1.00 8.05 177 SER A CA 1
ATOM 1435 C C . SER A 1 196 ? -2.818 -5.560 -41.828 1.00 8.12 177 SER A C 1
ATOM 1436 O O . SER A 1 196 ? -3.123 -5.406 -40.634 1.00 8.77 177 SER A O 1
ATOM 1440 N N . GLY A 1 197 ? -1.775 -4.959 -42.400 1.00 8.49 178 GLY A N 1
ATOM 1441 C CA . GLY A 1 197 ? -0.965 -3.998 -41.680 1.00 8.77 178 GLY A CA 1
ATOM 1442 C C . GLY A 1 197 ? 0.188 -4.584 -40.893 1.00 8.41 178 GLY A C 1
ATOM 1443 O O . GLY A 1 197 ? 1.054 -3.846 -40.424 1.00 8.64 178 GLY A O 1
ATOM 1444 N N . ALA A 1 198 ? 0.212 -5.903 -40.727 1.00 8.26 179 ALA A N 1
ATOM 1445 C CA . ALA A 1 198 ? 1.330 -6.542 -40.031 1.00 8.04 179 ALA A CA 1
ATOM 1446 C C . ALA A 1 198 ? 2.652 -6.250 -40.762 1.00 7.92 179 ALA A C 1
ATOM 1447 O O . ALA A 1 198 ? 2.691 -6.168 -41.999 1.00 8.94 179 ALA A O 1
ATOM 1449 N N . VAL A 1 199 ? 3.717 -6.087 -39.980 1.00 7.64 180 VAL A N 1
ATOM 1450 C CA . VAL A 1 199 ? 5.068 -5.849 -40.487 1.00 7.83 180 VAL A CA 1
ATOM 1451 C C . VAL A 1 199 ? 5.990 -6.867 -39.853 1.00 7.71 180 VAL A C 1
ATOM 1452 O O . VAL A 1 199 ? 6.153 -6.879 -38.630 1.00 8.32 180 VAL A O 1
ATOM 1456 N N . ILE A 1 200 ? 6.580 -7.725 -40.683 1.00 7.96 181 ILE A N 1
ATOM 1457 C CA . ILE A 1 200 ? 7.409 -8.820 -40.191 1.00 8.45 181 ILE A CA 1
ATOM 1458 C C . ILE A 1 200 ? 8.826 -8.666 -40.709 1.00 8.17 181 ILE A C 1
ATOM 1459 O O . ILE A 1 200 ? 9.051 -8.596 -41.912 1.00 8.93 181 ILE A O 1
ATOM 1467 N N . GLY A 1 201 ? 9.775 -8.595 -39.783 1.00 8.12 182 GLY A N 1
ATOM 1468 C CA . GLY A 1 201 ? 11.181 -8.495 -40.129 1.00 8.44 182 GLY A CA 1
ATOM 1469 C C . GLY A 1 201 ? 11.771 -7.098 -40.120 1.00 8.47 182 GLY A C 1
ATOM 1470 O O . GLY A 1 201 ? 12.882 -6.906 -40.614 1.00 9.12 182 GLY A O 1
ATOM 1471 N N . GLY A 1 202 ? 11.069 -6.121 -39.551 1.00 8.52 183 GLY A N 1
ATOM 1472 C CA . GLY A 1 202 ? 11.624 -4.769 -39.479 1.00 9.09 183 GLY A CA 1
ATOM 1473 C C . GLY A 1 202 ? 12.850 -4.689 -38.588 1.00 8.89 183 GLY A C 1
ATOM 1474 O O . GLY A 1 202 ? 13.100 -5.575 -37.756 1.00 8.63 183 GLY A O 1
ATOM 1475 N N . GLU A 1 203 ? 13.627 -3.621 -38.759 1.00 10.12 184 GLU A N 1
ATOM 1476 C CA . GLU A 1 203 ? 14.745 -3.365 -37.862 1.00 11.83 184 GLU A CA 1
ATOM 1477 C C . GLU A 1 203 ? 14.202 -2.738 -36.586 1.00 12.50 184 GLU A C 1
ATOM 1478 O O . GLU A 1 203 ? 13.611 -1.665 -36.629 1.00 13.35 184 GLU A O 1
ATOM 1484 N N . GLY A 1 204 ? 14.396 -3.407 -35.459 1.00 13.29 185 GLY A N 1
ATOM 1485 C CA . GLY A 1 204 ? 14.021 -2.839 -34.178 1.00 13.98 185 GLY A CA 1
ATOM 1486 C C . GLY A 1 204 ? 15.104 -1.918 -33.661 1.00 13.73 185 GLY A C 1
ATOM 1487 O O . GLY A 1 204 ? 16.117 -1.654 -34.327 1.00 15.26 185 GLY A O 1
ATOM 1488 N N . PHE A 1 205 ? 14.894 -1.436 -32.448 1.00 13.86 186 PHE A N 1
ATOM 1489 C CA . PHE A 1 205 ? 15.820 -0.526 -31.803 1.00 12.86 186 PHE A CA 1
ATOM 1490 C C . PHE A 1 205 ? 17.125 -1.255 -31.512 1.00 13.24 186 PHE A C 1
ATOM 1491 O O . PHE A 1 205 ? 17.196 -2.087 -30.622 1.00 14.09 186 PHE A O 1
ATOM 1499 N N . GLY A 1 206 ? 18.165 -0.921 -32.265 1.00 12.96 187 GLY A N 1
ATOM 1500 C CA . GLY A 1 206 ? 19.487 -1.519 -32.071 1.00 12.83 187 GLY A CA 1
ATOM 1501 C C . GLY A 1 206 ? 20.497 -0.402 -32.137 1.00 12.03 187 GLY A C 1
ATOM 1502 O O . GLY A 1 206 ? 20.914 -0.005 -33.222 1.00 12.20 187 GLY A O 1
ATOM 1503 N N . PHE A 1 207 ? 20.848 0.138 -30.971 1.00 11.66 188 PHE A N 1
ATOM 1504 C CA . PHE A 1 207 ? 21.749 1.292 -30.881 1.00 12.31 188 PHE A CA 1
ATOM 1505 C C . PHE A 1 207 ? 22.663 1.168 -29.677 1.00 13.07 188 PHE A C 1
ATOM 1506 O O . PHE A 1 207 ? 22.259 0.629 -28.642 1.00 14.97 188 PHE A O 1
ATOM 1514 N N . ALA A 1 208 ? 23.884 1.683 -29.818 1.00 13.36 189 ALA A N 1
ATOM 1515 C CA . ALA A 1 208 ? 24.814 1.822 -28.697 1.00 13.57 189 ALA A CA 1
ATOM 1516 C C . ALA A 1 208 ? 25.101 3.301 -28.476 1.00 13.54 189 ALA A C 1
ATOM 1517 O O . ALA A 1 208 ? 25.190 4.073 -29.426 1.00 13.74 189 ALA A O 1
ATOM 1519 N N . ASN A 1 209 ? 25.242 3.695 -27.217 1.00 13.67 190 ASN A N 1
ATOM 1520 C CA . ASN A 1 209 ? 25.476 5.095 -26.907 1.00 13.91 190 ASN A CA 1
ATOM 1521 C C . ASN A 1 209 ? 26.970 5.407 -26.899 1.00 14.11 190 ASN A C 1
ATOM 1522 O O . ASN A 1 209 ? 27.727 4.797 -26.141 1.00 16.25 190 ASN A O 1
ATOM 1527 N N A GLU A 1 210 ? 27.384 6.347 -27.745 0.60 13.05 191 GLU A N 1
ATOM 1528 N N B GLU A 1 210 ? 27.386 6.333 -27.761 0.40 13.50 191 GLU A N 1
ATOM 1529 C CA . GLU A 1 210 ? 28.771 6.800 -27.798 1.00 13.74 191 GLU A CA 1
ATOM 1530 C C . GLU A 1 210 ? 28.795 8.299 -27.580 1.00 13.39 191 GLU A C 1
ATOM 1531 O O . GLU A 1 210 ? 28.358 9.065 -28.441 1.00 12.47 191 GLU A O 1
ATOM 1542 N N . LYS A 1 211 ? 29.286 8.705 -26.412 1.00 13.91 192 LYS A N 1
ATOM 1543 C CA . LYS A 1 211 ? 29.373 10.125 -26.038 1.00 15.26 192 LYS A CA 1
ATOM 1544 C C . LYS A 1 211 ? 28.037 10.859 -26.209 1.00 15.11 192 LYS A C 1
ATOM 1545 O O . LYS A 1 211 ? 27.991 12.013 -26.656 1.00 16.06 192 LYS A O 1
ATOM 1551 N N . GLY A 1 212 ? 26.950 10.169 -25.874 1.00 14.54 193 GLY A N 1
ATOM 1552 C CA . GLY A 1 212 ? 25.616 10.760 -25.910 1.00 14.80 193 GLY A CA 1
ATOM 1553 C C . GLY A 1 212 ? 24.871 10.610 -27.222 1.00 14.04 193 GLY A C 1
ATOM 1554 O O . GLY A 1 212 ? 23.701 11.010 -27.317 1.00 16.81 193 GLY A O 1
ATOM 1555 N N . VAL A 1 213 ? 25.533 10.043 -28.230 1.00 12.71 194 VAL A N 1
ATOM 1556 C CA . VAL A 1 213 ? 24.965 9.905 -29.565 1.00 12.10 194 VAL A CA 1
ATOM 1557 C C . VAL A 1 213 ? 24.720 8.429 -29.857 1.00 10.75 194 VAL A C 1
ATOM 1558 O O . VAL A 1 213 ? 25.618 7.599 -29.694 1.00 11.78 194 VAL A O 1
ATOM 1562 N N . TRP A 1 214 ? 23.501 8.100 -30.278 1.00 9.84 195 TRP A N 1
ATOM 1563 C CA . TRP A 1 214 ? 23.145 6.712 -30.564 1.00 10.32 195 TRP A CA 1
ATOM 1564 C C . TRP A 1 214 ? 23.722 6.243 -31.902 1.00 10.95 195 TRP A C 1
ATOM 1565 O O . TRP A 1 214 ? 23.557 6.908 -32.928 1.00 12.82 195 TRP A O 1
ATOM 1576 N N . GLN A 1 215 ? 24.410 5.103 -31.868 1.00 10.52 196 GLN A N 1
ATOM 1577 C CA . GLN A 1 215 ? 25.064 4.521 -33.047 1.00 11.05 196 GLN A CA 1
ATOM 1578 C C . GLN A 1 215 ? 24.318 3.264 -33.468 1.00 11.10 196 GLN A C 1
ATOM 1579 O O . GLN A 1 215 ? 24.113 2.365 -32.658 1.00 11.32 196 GLN A O 1
ATOM 1585 N N . LYS A 1 216 ? 23.931 3.209 -34.736 1.00 11.20 197 LYS A N 1
ATOM 1586 C CA . LYS A 1 216 ? 23.136 2.109 -35.270 1.00 11.78 197 LYS A CA 1
ATOM 1587 C C . LYS A 1 216 ? 23.908 0.787 -35.332 1.00 11.09 197 LYS A C 1
ATOM 1588 O O . LYS A 1 216 ? 25.047 0.727 -35.807 1.00 11.69 197 LYS A O 1
ATOM 1594 N N . ILE A 1 217 ? 23.267 -0.273 -34.857 1.00 11.12 198 ILE A N 1
ATOM 1595 C CA . ILE A 1 217 ? 23.744 -1.644 -35.049 1.00 10.84 198 ILE A CA 1
ATOM 1596 C C . ILE A 1 217 ? 22.902 -2.260 -36.146 1.00 10.39 198 ILE A C 1
ATOM 1597 O O . ILE A 1 217 ? 21.683 -2.297 -36.024 1.00 10.71 198 ILE A O 1
ATOM 1602 N N . ALA A 1 218 ? 23.533 -2.733 -37.220 1.00 9.75 199 ALA A N 1
ATOM 1603 C CA . ALA A 1 218 ? 22.777 -3.378 -38.291 1.00 9.64 199 ALA A CA 1
ATOM 1604 C C . ALA A 1 218 ? 22.093 -4.638 -37.752 1.00 8.88 199 ALA A C 1
ATOM 1605 O O . ALA A 1 218 ? 22.678 -5.383 -36.967 1.00 9.68 199 ALA A O 1
ATOM 1607 N N . GLN A 1 219 ? 20.851 -4.860 -38.164 1.00 9.14 200 GLN A N 1
ATOM 1608 C CA . GLN A 1 219 ? 20.060 -5.986 -37.686 1.00 8.72 200 GLN A CA 1
ATOM 1609 C C . GLN A 1 219 ? 20.085 -7.045 -38.781 1.00 9.15 200 GLN A C 1
ATOM 1610 O O . GLN A 1 219 ? 19.311 -6.982 -39.739 1.00 9.66 200 GLN A O 1
ATOM 1616 N N . ILE A 1 220 ? 21.035 -7.974 -38.664 1.00 9.12 201 ILE A N 1
ATOM 1617 C CA . ILE A 1 220 ? 21.406 -8.844 -39.784 1.00 9.69 201 ILE A CA 1
ATOM 1618 C C . ILE A 1 220 ? 20.955 -10.290 -39.602 1.00 9.79 201 ILE A C 1
ATOM 1619 O O . ILE A 1 220 ? 21.239 -11.147 -40.438 1.00 10.77 201 ILE A O 1
ATOM 1624 N N . GLY A 1 221 ? 20.210 -10.556 -38.530 1.00 9.63 202 GLY A N 1
ATOM 1625 C CA . GLY A 1 221 ? 19.426 -11.780 -38.448 1.00 10.29 202 GLY A CA 1
ATOM 1626 C C . GLY A 1 221 ? 18.136 -11.605 -39.229 1.00 9.30 202 GLY A C 1
ATOM 1627 O O . GLY A 1 221 ? 17.891 -10.553 -39.823 1.00 9.87 202 GLY A O 1
ATOM 1628 N N . GLY A 1 222 ? 17.304 -12.640 -39.212 1.00 9.32 203 GLY A N 1
ATOM 1629 C CA . GLY A 1 222 ? 16.010 -12.630 -39.894 1.00 9.66 203 GLY A CA 1
ATOM 1630 C C . GLY A 1 222 ? 14.896 -12.978 -38.932 1.00 9.12 203 GLY A C 1
ATOM 1631 O O . GLY A 1 222 ? 14.965 -12.645 -37.746 1.00 8.98 203 GLY A O 1
ATOM 1632 N N . VAL A 1 223 ? 13.869 -13.646 -39.452 1.00 9.14 204 VAL A N 1
ATOM 1633 C CA . VAL A 1 223 ? 12.746 -14.125 -38.650 1.00 8.78 204 VAL A CA 1
ATOM 1634 C C . VAL A 1 223 ? 12.430 -15.536 -39.113 1.00 8.83 204 VAL A C 1
ATOM 1635 O O . VAL A 1 223 ? 12.398 -15.796 -40.321 1.00 9.55 204 VAL A O 1
ATOM 1639 N N . THR A 1 224 ? 12.198 -16.432 -38.156 1.00 8.78 205 THR A N 1
ATOM 1640 C CA . THR A 1 224 ? 11.673 -17.771 -38.431 1.00 9.23 205 THR A CA 1
ATOM 1641 C C . THR A 1 224 ? 10.356 -17.955 -37.690 1.00 8.80 205 THR A C 1
ATOM 1642 O O . THR A 1 224 ? 10.299 -17.798 -36.463 1.00 9.87 205 THR A O 1
ATOM 1646 N N . ILE A 1 225 ? 9.307 -18.255 -38.453 1.00 9.20 206 ILE A N 1
ATOM 1647 C CA . ILE A 1 225 ? 7.972 -18.489 -37.928 1.00 9.14 206 ILE A CA 1
ATOM 1648 C C . ILE A 1 225 ? 7.553 -19.911 -38.289 1.00 8.90 206 ILE A C 1
ATOM 1649 O O . ILE A 1 225 ? 7.739 -20.332 -39.434 1.00 9.68 206 ILE A O 1
ATOM 1654 N N . GLY A 1 226 ? 7.002 -20.637 -37.317 1.00 8.74 207 GLY A N 1
ATOM 1655 C CA . GLY A 1 226 ? 6.586 -22.019 -37.530 1.00 9.21 207 GLY A CA 1
ATOM 1656 C C . GLY A 1 226 ? 5.275 -22.165 -38.287 1.00 9.17 207 GLY A C 1
ATOM 1657 O O . GLY A 1 226 ? 4.863 -21.271 -39.042 1.00 9.40 207 GLY A O 1
ATOM 1658 N N . ASP A 1 227 ? 4.634 -23.316 -38.076 1.00 9.31 208 ASP A N 1
ATOM 1659 C CA . ASP A 1 227 ? 3.387 -23.679 -38.750 1.00 9.72 208 ASP A CA 1
ATOM 1660 C C . ASP A 1 227 ? 2.184 -23.216 -37.939 1.00 9.23 208 ASP A C 1
ATOM 1661 O O . ASP A 1 227 ? 2.261 -23.133 -36.711 1.00 9.85 208 ASP A O 1
ATOM 1666 N N . ASP A 1 228 ? 1.062 -22.968 -38.613 1.00 9.08 209 ASP A N 1
ATOM 1667 C CA . ASP A 1 228 ? -0.209 -22.691 -37.931 1.00 9.21 209 ASP A CA 1
ATOM 1668 C C . ASP A 1 228 ? -0.142 -21.467 -37.007 1.00 8.83 209 ASP A C 1
ATOM 1669 O O . ASP A 1 228 ? -0.741 -21.458 -35.927 1.00 8.78 209 ASP A O 1
ATOM 1674 N N . VAL A 1 229 ? 0.557 -20.435 -37.463 1.00 8.77 210 VAL A N 1
ATOM 1675 C CA . VAL A 1 229 ? 0.690 -19.194 -36.701 1.00 8.28 210 VAL A CA 1
ATOM 1676 C C . VAL A 1 229 ? -0.327 -18.159 -37.182 1.00 8.15 210 VAL A C 1
ATOM 1677 O O . VAL A 1 229 ? -0.575 -18.037 -38.388 1.00 9.14 210 VAL A O 1
ATOM 1681 N N . GLU A 1 230 ? -0.927 -17.442 -36.228 1.00 8.30 211 GLU A N 1
ATOM 1682 C CA . GLU A 1 230 ? -1.791 -16.306 -36.504 1.00 8.32 211 GLU A CA 1
ATOM 1683 C C . GLU A 1 230 ? -1.092 -15.026 -36.087 1.00 7.81 211 GLU A C 1
ATOM 1684 O O . GLU A 1 230 ? -0.517 -14.972 -35.002 1.00 8.28 211 GLU A O 1
ATOM 1690 N N . ILE A 1 231 ? -1.167 -14.006 -36.939 1.00 7.67 212 ILE A N 1
ATOM 1691 C CA . ILE A 1 231 ? -0.598 -12.694 -36.644 1.00 7.76 212 ILE A CA 1
ATOM 1692 C C . ILE A 1 231 ? -1.649 -11.622 -36.914 1.00 7.85 212 ILE A C 1
ATOM 1693 O O . ILE A 1 231 ? -2.100 -11.477 -38.051 1.00 8.68 212 ILE A O 1
ATOM 1698 N N . GLY A 1 232 ? -2.024 -10.873 -35.877 1.00 7.74 213 GLY A N 1
ATOM 1699 C CA . GLY A 1 232 ? -3.107 -9.906 -35.990 1.00 7.84 213 GLY A CA 1
ATOM 1700 C C . GLY A 1 232 ? -2.766 -8.597 -36.688 1.00 7.49 213 GLY A C 1
ATOM 1701 O O . GLY A 1 232 ? -1.635 -8.358 -37.116 1.00 8.70 213 GLY A O 1
ATOM 1702 N N . ALA A 1 233 ? -3.782 -7.749 -36.815 1.00 7.55 214 ALA A N 1
ATOM 1703 C CA . ALA A 1 233 ? -3.685 -6.522 -37.594 1.00 7.43 214 ALA A CA 1
ATOM 1704 C C . ALA A 1 233 ? -2.708 -5.542 -36.958 1.00 6.89 214 ALA A C 1
ATOM 1705 O O . ALA A 1 233 ? -2.729 -5.328 -35.744 1.00 7.53 214 ALA A O 1
ATOM 1707 N N . ASN A 1 234 ? -1.842 -4.968 -37.789 1.00 7.28 215 ASN A N 1
ATOM 1708 C CA . ASN A 1 234 ? -0.840 -3.991 -37.365 1.00 7.48 215 ASN A CA 1
ATOM 1709 C C . ASN A 1 234 ? 0.155 -4.508 -36.323 1.00 7.68 215 ASN A C 1
ATOM 1710 O O . ASN A 1 234 ? 0.854 -3.732 -35.689 1.00 9.52 215 ASN A O 1
ATOM 1715 N N . THR A 1 235 ? 0.247 -5.823 -36.178 1.00 7.13 216 THR A N 1
ATOM 1716 C CA . THR A 1 235 ? 1.274 -6.438 -35.341 1.00 7.27 216 THR A CA 1
ATOM 1717 C C . THR A 1 235 ? 2.647 -6.346 -36.016 1.00 7.21 216 THR A C 1
ATOM 1718 O O . THR A 1 235 ? 2.748 -6.461 -37.242 1.00 8.24 216 THR A O 1
ATOM 1722 N N . THR A 1 236 ? 3.685 -6.108 -35.207 1.00 6.78 217 THR A N 1
ATOM 1723 C CA . THR A 1 236 ? 5.052 -6.020 -35.706 1.00 7.85 217 THR A CA 1
ATOM 1724 C C . THR A 1 236 ? 5.934 -7.062 -35.036 1.00 7.35 217 THR A C 1
ATOM 1725 O O . THR A 1 236 ? 5.823 -7.297 -33.834 1.00 7.57 217 THR A O 1
ATOM 1729 N N . ILE A 1 237 ? 6.810 -7.672 -35.832 1.00 7.20 218 ILE A N 1
ATOM 1730 C CA . ILE A 1 237 ? 7.767 -8.652 -35.344 1.00 7.91 218 ILE A CA 1
ATOM 1731 C C . ILE A 1 237 ? 9.131 -8.283 -35.916 1.00 7.68 218 ILE A C 1
ATOM 1732 O O . ILE A 1 237 ? 9.317 -8.351 -37.131 1.00 9.84 218 ILE A O 1
ATOM 1737 N N . ASP A 1 238 ? 10.072 -7.885 -35.064 1.00 7.41 219 ASP A N 1
ATOM 1738 C CA . ASP A 1 238 ? 11.401 -7.475 -35.534 1.00 7.91 219 ASP A CA 1
ATOM 1739 C C . ASP A 1 238 ? 12.230 -8.646 -36.020 1.00 7.91 219 ASP A C 1
ATOM 1740 O O . ASP A 1 238 ? 12.138 -9.748 -35.486 1.00 8.11 219 ASP A O 1
ATOM 1745 N N . ARG A 1 239 ? 13.110 -8.374 -36.975 1.00 8.03 220 ARG A N 1
ATOM 1746 C CA . ARG A 1 239 ? 14.200 -9.301 -37.278 1.00 8.07 220 ARG A CA 1
ATOM 1747 C C . ARG A 1 239 ? 15.221 -9.350 -36.137 1.00 8.22 220 ARG A C 1
ATOM 1748 O O . ARG A 1 239 ? 15.263 -8.465 -35.277 1.00 8.48 220 ARG A O 1
ATOM 1756 N N . GLY A 1 240 ? 16.057 -10.381 -36.146 1.00 8.23 221 GLY A N 1
ATOM 1757 C CA . GLY A 1 240 ? 17.076 -10.531 -35.125 1.00 8.64 221 GLY A CA 1
ATOM 1758 C C . GLY A 1 240 ? 18.326 -9.718 -35.402 1.00 8.00 221 GLY A C 1
ATOM 1759 O O . GLY A 1 240 ? 18.562 -9.281 -36.537 1.00 8.98 221 GLY A O 1
ATOM 1760 N N . ALA A 1 241 ? 19.143 -9.526 -34.371 1.00 8.64 222 ALA A N 1
ATOM 1761 C CA . ALA A 1 241 ? 20.410 -8.809 -34.516 1.00 9.09 222 ALA A CA 1
ATOM 1762 C C . ALA A 1 241 ? 21.435 -9.622 -35.296 1.00 8.97 222 ALA A C 1
ATOM 1763 O O . ALA A 1 241 ? 22.149 -9.075 -36.138 1.00 9.18 222 ALA A O 1
ATOM 1765 N N . LEU A 1 242 ? 21.523 -10.912 -34.973 1.00 9.06 223 LEU A N 1
ATOM 1766 C CA . LEU A 1 242 ? 22.494 -11.832 -35.577 1.00 9.52 223 LEU A CA 1
ATOM 1767 C C . LEU A 1 242 ? 21.810 -13.141 -35.942 1.00 10.16 223 LEU A C 1
ATOM 1768 O O . LEU A 1 242 ? 21.844 -13.550 -37.104 1.00 11.30 223 LEU A O 1
ATOM 1773 N N . SER A 1 243 ? 21.185 -13.788 -34.953 1.00 10.00 224 SER A N 1
ATOM 1774 C CA . SER A 1 243 ? 20.305 -14.938 -35.204 1.00 10.44 224 SER A CA 1
ATOM 1775 C C . SER A 1 243 ? 18.874 -14.445 -35.397 1.00 10.03 224 SER A C 1
ATOM 1776 O O . SER A 1 243 ? 18.578 -13.264 -35.191 1.00 11.03 224 SER A O 1
ATOM 1779 N N . ASP A 1 244 ? 17.986 -15.346 -35.804 1.00 10.76 225 ASP A N 1
ATOM 1780 C CA . ASP A 1 244 ? 16.589 -14.999 -36.077 1.00 10.12 225 ASP A CA 1
ATOM 1781 C C . ASP A 1 244 ? 15.754 -14.824 -34.812 1.00 9.68 225 ASP A C 1
ATOM 1782 O O . ASP A 1 244 ? 15.927 -15.546 -33.825 1.00 11.35 225 ASP A O 1
ATOM 1787 N N . THR A 1 245 ? 14.805 -13.897 -34.881 1.00 8.74 226 THR A N 1
ATOM 1788 C CA . THR A 1 245 ? 13.650 -13.898 -33.982 1.00 8.23 226 THR A CA 1
ATOM 1789 C C . THR A 1 245 ? 12.854 -15.169 -34.282 1.00 8.46 226 THR A C 1
ATOM 1790 O O . THR A 1 245 ? 12.708 -15.527 -35.450 1.00 9.31 226 THR A O 1
ATOM 1794 N N . LEU A 1 246 ? 12.358 -15.850 -33.246 1.00 8.85 227 LEU A N 1
ATOM 1795 C CA . LEU A 1 246 ? 11.777 -17.187 -33.414 1.00 9.34 227 LEU A CA 1
ATOM 1796 C C . LEU A 1 246 ? 10.352 -17.253 -32.889 1.00 9.49 227 LEU A C 1
ATOM 1797 O O . LEU A 1 246 ? 10.100 -16.924 -31.723 1.00 10.37 227 LEU A O 1
ATOM 1805 N N . ILE A 1 247 ? 9.429 -17.692 -33.744 1.00 9.76 228 ILE A N 1
ATOM 1806 C CA . ILE A 1 247 ? 8.036 -17.907 -33.358 1.00 10.21 228 ILE A CA 1
ATOM 1807 C C . ILE A 1 247 ? 7.715 -19.382 -33.614 1.00 9.72 228 ILE A C 1
ATOM 1808 O O . ILE A 1 247 ? 7.860 -19.857 -34.738 1.00 10.62 228 ILE A O 1
ATOM 1816 N N . GLY A 1 248 ? 7.285 -20.096 -32.578 1.00 9.97 229 GLY A N 1
ATOM 1817 C CA . GLY A 1 248 ? 7.002 -21.524 -32.685 1.00 10.56 229 GLY A CA 1
ATOM 1818 C C . GLY A 1 248 ? 5.721 -21.872 -33.422 1.00 10.05 229 GLY A C 1
ATOM 1819 O O . GLY A 1 248 ? 5.049 -21.014 -33.998 1.00 12.02 229 GLY A O 1
ATOM 1820 N N . ASN A 1 249 ? 5.383 -23.158 -33.400 1.00 9.49 230 ASN A N 1
ATOM 1821 C CA . ASN A 1 249 ? 4.184 -23.660 -34.073 1.00 9.61 230 ASN A CA 1
ATOM 1822 C C . ASN A 1 249 ? 2.938 -23.379 -33.262 1.00 8.91 230 ASN A C 1
ATOM 1823 O O . ASN A 1 249 ? 2.954 -23.492 -32.036 1.00 9.02 230 ASN A O 1
ATOM 1828 N N . GLY A 1 250 ? 1.851 -23.033 -33.945 1.00 8.70 231 GLY A N 1
ATOM 1829 C CA . GLY A 1 250 ? 0.566 -22.871 -33.284 1.00 8.75 231 GLY A CA 1
ATOM 1830 C C . GLY A 1 250 ? 0.462 -21.641 -32.400 1.00 8.19 231 GLY A C 1
ATOM 1831 O O . GLY A 1 250 ? -0.460 -21.530 -31.598 1.00 8.66 231 GLY A O 1
ATOM 1832 N N . VAL A 1 251 ? 1.420 -20.725 -32.529 1.00 7.79 232 VAL A N 1
ATOM 1833 C CA . VAL A 1 251 ? 1.394 -19.466 -31.779 1.00 7.48 232 VAL A CA 1
ATOM 1834 C C . VAL A 1 251 ? 0.330 -18.546 -32.368 1.00 7.30 232 VAL A C 1
ATOM 1835 O O . VAL A 1 251 ? 0.265 -18.367 -33.588 1.00 7.68 232 VAL A O 1
ATOM 1839 N N . LYS A 1 252 ? -0.504 -17.983 -31.494 1.00 7.16 233 LYS A N 1
ATOM 1840 C CA . LYS A 1 252 ? -1.606 -17.123 -31.923 1.00 6.83 233 LYS A CA 1
ATOM 1841 C C . LYS A 1 252 ? -1.401 -15.724 -31.343 1.00 7.06 233 LYS A C 1
ATOM 1842 O O . LYS A 1 252 ? -1.469 -15.531 -30.125 1.00 7.82 233 LYS A O 1
ATOM 1848 N N . LEU A 1 253 ? -1.110 -14.774 -32.227 1.00 7.01 234 LEU A N 1
ATOM 1849 C CA . LEU A 1 253 ? -0.874 -13.377 -31.860 1.00 6.99 234 LEU A CA 1
ATOM 1850 C C . LEU A 1 253 ? -2.037 -12.515 -32.327 1.00 7.17 234 LEU A C 1
ATOM 1851 O O . LEU A 1 253 ? -2.393 -12.519 -33.501 1.00 8.40 234 LEU A O 1
ATOM 1856 N N . ASP A 1 254 ? -2.616 -11.782 -31.386 1.00 7.19 235 ASP A N 1
ATOM 1857 C CA . ASP A 1 254 ? -3.711 -10.850 -31.612 1.00 7.37 235 ASP A CA 1
ATOM 1858 C C . ASP A 1 254 ? -3.159 -9.556 -32.254 1.00 7.46 235 ASP A C 1
ATOM 1859 O O . ASP A 1 254 ? -2.010 -9.506 -32.728 1.00 8.21 235 ASP A O 1
ATOM 1864 N N . ASN A 1 255 ? -3.996 -8.522 -32.294 1.00 7.39 236 ASN A N 1
ATOM 1865 C CA . ASN A 1 255 ? -3.703 -7.261 -32.974 1.00 7.59 236 ASN A CA 1
ATOM 1866 C C . ASN A 1 255 ? -2.746 -6.363 -32.201 1.00 7.01 236 ASN A C 1
ATOM 1867 O O . ASN A 1 255 ? -2.710 -6.388 -30.963 1.00 7.53 236 ASN A O 1
ATOM 1872 N N . GLN A 1 256 ? -2.021 -5.518 -32.933 1.00 7.40 237 GLN A N 1
ATOM 1873 C CA . GLN A 1 256 ? -1.213 -4.453 -32.334 1.00 7.97 237 GLN A CA 1
ATOM 1874 C C . GLN A 1 256 ? -0.217 -4.950 -31.288 1.00 7.79 237 GLN A C 1
ATOM 1875 O O . GLN A 1 256 ? 0.054 -4.284 -30.284 1.00 8.44 237 GLN A O 1
ATOM 1885 N N . ILE A 1 257 ? 0.316 -6.137 -31.534 1.00 7.10 238 ILE A N 1
ATOM 1886 C CA . ILE A 1 257 ? 1.377 -6.695 -30.714 1.00 6.84 238 ILE A CA 1
ATOM 1887 C C . ILE A 1 257 ? 2.721 -6.218 -31.241 1.00 6.51 238 ILE A C 1
ATOM 1888 O O . ILE A 1 257 ? 2.891 -6.009 -32.443 1.00 7.48 238 ILE A O 1
ATOM 1893 N N . MET A 1 258 ? 3.668 -6.048 -30.326 1.00 6.35 239 MET A N 1
ATOM 1894 C CA . MET A 1 258 ? 5.029 -5.709 -30.671 1.00 6.33 239 MET A CA 1
ATOM 1895 C C . MET A 1 258 ? 5.960 -6.801 -30.151 1.00 5.99 239 MET A C 1
ATOM 1896 O O . MET A 1 258 ? 6.108 -6.964 -28.943 1.00 7.02 239 MET A O 1
ATOM 1901 N N . ILE A 1 259 ? 6.542 -7.569 -31.075 1.00 6.23 240 ILE A N 1
ATOM 1902 C CA . ILE A 1 259 ? 7.553 -8.566 -30.741 1.00 6.63 240 ILE A CA 1
ATOM 1903 C C . ILE A 1 259 ? 8.918 -8.011 -31.134 1.00 6.57 240 ILE A C 1
ATOM 1904 O O . ILE A 1 259 ? 9.179 -7.766 -32.310 1.00 7.46 240 ILE A O 1
ATOM 1909 N N . ALA A 1 260 ? 9.779 -7.796 -30.146 1.00 6.76 241 ALA A N 1
ATOM 1910 C CA . ALA A 1 260 ? 11.084 -7.204 -30.407 1.00 6.99 241 ALA A CA 1
ATOM 1911 C C . ALA A 1 260 ? 12.107 -8.212 -30.902 1.00 7.35 241 ALA A C 1
ATOM 1912 O O . ALA A 1 260 ? 11.909 -9.429 -30.869 1.00 7.91 241 ALA A O 1
ATOM 1914 N N . HIS A 1 261 ? 13.227 -7.670 -31.352 1.00 7.72 242 HIS A N 1
ATOM 1915 C CA . HIS A 1 261 ? 14.327 -8.463 -31.882 1.00 8.21 242 HIS A CA 1
ATOM 1916 C C . HIS A 1 261 ? 14.745 -9.577 -30.935 1.00 7.59 242 HIS A C 1
ATOM 1917 O O . HIS A 1 261 ? 14.883 -9.376 -29.728 1.00 7.86 242 HIS A O 1
ATOM 1924 N N . ASN A 1 262 ? 14.945 -10.760 -31.508 1.00 7.66 243 ASN A N 1
ATOM 1925 C CA . ASN A 1 262 ? 15.506 -11.912 -30.791 1.00 8.30 243 ASN A CA 1
ATOM 1926 C C . ASN A 1 262 ? 14.623 -12.542 -29.730 1.00 8.34 243 ASN A C 1
ATOM 1927 O O . ASN A 1 262 ? 15.063 -13.404 -28.976 1.00 9.99 243 ASN A O 1
ATOM 1935 N N . VAL A 1 263 ? 13.365 -12.129 -29.681 1.00 7.73 244 VAL A N 1
ATOM 1936 C CA . VAL A 1 263 ? 12.384 -12.833 -28.871 1.00 7.92 244 VAL A CA 1
ATOM 1937 C C . VAL A 1 263 ? 12.210 -14.254 -29.397 1.00 7.68 244 VAL A C 1
ATOM 1938 O O . VAL A 1 263 ? 12.360 -14.499 -30.601 1.00 8.16 244 VAL A O 1
ATOM 1942 N N . GLN A 1 264 ? 11.925 -15.177 -28.481 1.00 7.92 245 GLN A N 1
ATOM 1943 C CA . GLN A 1 264 ? 11.542 -16.548 -28.821 1.00 8.30 245 GLN A CA 1
ATOM 1944 C C . GLN A 1 264 ? 10.207 -16.856 -28.173 1.00 8.47 245 GLN A C 1
ATOM 1945 O O . GLN A 1 264 ? 10.025 -16.606 -26.986 1.00 9.54 245 GLN A O 1
ATOM 1955 N N . ILE A 1 265 ? 9.264 -17.370 -28.967 1.00 7.76 246 ILE A N 1
ATOM 1956 C CA . ILE A 1 265 ? 7.942 -17.740 -28.458 1.00 8.14 246 ILE A CA 1
ATOM 1957 C C . ILE A 1 265 ? 7.723 -19.229 -28.691 1.00 7.84 246 ILE A C 1
ATOM 1958 O O . ILE A 1 265 ? 7.765 -19.690 -29.834 1.00 8.80 246 ILE A O 1
ATOM 1963 N N . GLY A 1 266 ? 7.465 -19.963 -27.615 1.00 8.34 247 GLY A N 1
ATOM 1964 C CA . GLY A 1 266 ? 7.273 -21.404 -27.706 1.00 8.36 247 GLY A CA 1
ATOM 1965 C C . GLY A 1 266 ? 5.926 -21.823 -28.262 1.00 8.44 247 GLY A C 1
ATOM 1966 O O . GLY A 1 266 ? 4.974 -21.038 -28.305 1.00 9.01 247 GLY A O 1
ATOM 1967 N N . ASP A 1 267 ? 5.844 -23.089 -28.657 1.00 8.46 248 ASP A N 1
ATOM 1968 C CA . ASP A 1 267 ? 4.662 -23.620 -29.335 1.00 9.10 248 ASP A CA 1
ATOM 1969 C C . ASP A 1 267 ? 3.377 -23.411 -28.539 1.00 8.34 248 ASP A C 1
ATOM 1970 O O . ASP A 1 267 ? 3.358 -23.567 -27.312 1.00 8.88 248 ASP A O 1
ATOM 1975 N N . HIS A 1 268 ? 2.311 -23.060 -29.263 1.00 8.57 249 HIS A N 1
ATOM 1976 C CA . HIS A 1 268 ? 0.941 -23.002 -28.727 1.00 8.63 249 HIS A CA 1
ATOM 1977 C C . HIS A 1 268 ? 0.687 -21.890 -27.703 1.00 8.56 249 HIS A C 1
ATOM 1978 O O . HIS A 1 268 ? -0.326 -21.899 -27.015 1.00 10.18 249 HIS A O 1
ATOM 1985 N N . THR A 1 269 ? 1.610 -20.943 -27.612 1.00 8.11 250 THR A N 1
ATOM 1986 C CA . THR A 1 269 ? 1.420 -19.761 -26.785 1.00 7.22 250 THR A CA 1
ATOM 1987 C C . THR A 1 269 ? 0.493 -18.769 -27.485 1.00 7.08 250 THR A C 1
ATOM 1988 O O . THR A 1 269 ? 0.515 -18.653 -28.723 1.00 7.96 250 THR A O 1
ATOM 1992 N N . ALA A 1 270 ? -0.354 -18.111 -26.692 1.00 7.08 251 ALA A N 1
ATOM 1993 C CA . ALA A 1 270 ? -1.272 -17.095 -27.198 1.00 7.49 251 ALA A CA 1
ATOM 1994 C C . ALA A 1 270 ? -0.951 -15.760 -26.545 1.00 6.77 251 ALA A C 1
ATOM 1995 O O . ALA A 1 270 ? -0.627 -15.712 -25.346 1.00 8.00 251 ALA A O 1
ATOM 1997 N N . MET A 1 271 ? -1.031 -14.687 -27.329 1.00 6.81 252 MET A N 1
ATOM 1998 C CA . MET A 1 271 ? -0.844 -13.334 -26.815 1.00 7.06 252 MET A CA 1
ATOM 1999 C C . MET A 1 271 ? -1.997 -12.479 -27.298 1.00 6.42 252 MET A C 1
ATOM 2000 O O . MET A 1 271 ? -2.289 -12.437 -28.489 1.00 6.98 252 MET A O 1
ATOM 2005 N N . ALA A 1 272 ? -2.651 -11.822 -26.343 1.00 6.62 253 ALA A N 1
ATOM 2006 C CA . ALA A 1 272 ? -3.761 -10.929 -26.624 1.00 6.82 253 ALA A CA 1
ATOM 2007 C C . ALA A 1 272 ? -3.273 -9.576 -27.145 1.00 6.57 253 ALA A C 1
ATOM 2008 O O . ALA A 1 272 ? -2.073 -9.300 -27.192 1.00 6.94 253 ALA A O 1
ATOM 2010 N N . ALA A 1 273 ? -4.214 -8.728 -27.552 1.00 6.85 254 ALA A N 1
ATOM 2011 C CA . ALA A 1 273 ? -3.849 -7.505 -28.263 1.00 7.36 254 ALA A CA 1
ATOM 2012 C C . ALA A 1 273 ? -3.028 -6.553 -27.404 1.00 6.53 254 ALA A C 1
ATOM 2013 O O . ALA A 1 273 ? -3.155 -6.534 -26.181 1.00 7.02 254 ALA A O 1
ATOM 2015 N N . CYS A 1 274 ? -2.166 -5.782 -28.069 1.00 7.01 255 CYS A N 1
ATOM 2016 C CA . CYS A 1 274 ? -1.430 -4.670 -27.440 1.00 7.82 255 CYS A CA 1
ATOM 2017 C C . CYS A 1 274 ? -0.313 -5.153 -26.502 1.00 7.42 255 CYS A C 1
ATOM 2018 O O . CYS A 1 274 ? 0.243 -4.358 -25.755 1.00 8.73 255 CYS A O 1
ATOM 2021 N N . VAL A 1 275 ? 0.011 -6.441 -26.537 1.00 7.03 256 VAL A N 1
ATOM 2022 C CA . VAL A 1 275 ? 1.155 -6.978 -25.792 1.00 7.40 256 VAL A CA 1
ATOM 2023 C C . VAL A 1 275 ? 2.465 -6.483 -26.406 1.00 6.53 256 VAL A C 1
ATOM 2024 O O . VAL A 1 275 ? 2.580 -6.401 -27.632 1.00 7.93 256 VAL A O 1
ATOM 2028 N N . GLY A 1 276 ? 3.430 -6.130 -25.552 1.00 6.52 257 GLY A N 1
ATOM 2029 C CA . GLY A 1 276 ? 4.766 -5.729 -26.004 1.00 6.85 257 GLY A CA 1
ATOM 2030 C C . GLY A 1 276 ? 5.823 -6.582 -25.336 1.00 6.14 257 GLY A C 1
ATOM 2031 O O . GLY A 1 276 ? 5.868 -6.659 -24.108 1.00 7.33 257 GLY A O 1
ATOM 2032 N N . ILE A 1 277 ? 6.648 -7.238 -26.150 1.00 6.68 258 ILE A N 1
ATOM 2033 C CA . ILE A 1 277 ? 7.703 -8.121 -25.653 1.00 7.15 258 ILE A CA 1
ATOM 2034 C C . ILE A 1 277 ? 9.055 -7.540 -26.030 1.00 6.43 258 ILE A C 1
ATOM 2035 O O . ILE A 1 277 ? 9.369 -7.459 -27.209 1.00 7.16 258 ILE A O 1
ATOM 2040 N N . SER A 1 278 ? 9.838 -7.139 -25.030 1.00 6.83 259 SER A N 1
ATOM 2041 C CA . SER A 1 278 ? 11.148 -6.539 -25.266 1.00 7.21 259 SER A CA 1
ATOM 2042 C C . SER A 1 278 ? 12.203 -7.563 -25.719 1.00 7.07 259 SER A C 1
ATOM 2043 O O . SER A 1 278 ? 12.024 -8.781 -25.609 1.00 7.67 259 SER A O 1
ATOM 2046 N N . GLY A 1 279 ? 13.321 -7.048 -26.215 1.00 7.01 260 GLY A N 1
ATOM 2047 C CA . GLY A 1 279 ? 14.317 -7.870 -26.900 1.00 7.92 260 GLY A CA 1
ATOM 2048 C C . G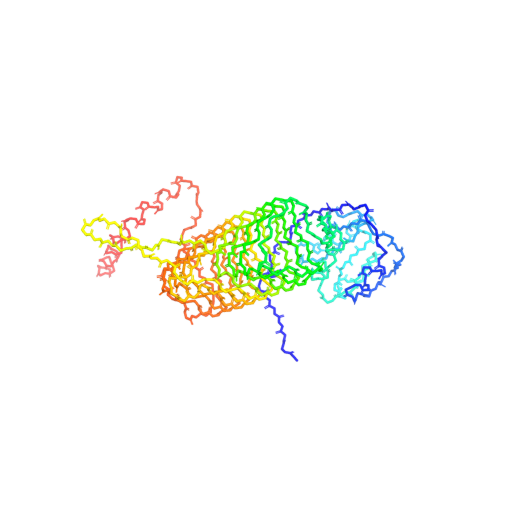LY A 1 279 ? 14.831 -9.033 -26.081 1.00 7.34 260 GLY A C 1
ATOM 2049 O O . GLY A 1 279 ? 15.085 -8.916 -24.883 1.00 8.12 260 GLY A O 1
ATOM 2050 N N . SER A 1 280 ? 14.986 -10.167 -26.764 1.00 7.75 261 SER A N 1
ATOM 2051 C CA . SER A 1 280 ? 15.567 -11.392 -26.202 1.00 8.69 261 SER A CA 1
ATOM 2052 C C . SER A 1 280 ? 14.752 -12.079 -25.110 1.00 9.27 261 SER A C 1
ATOM 2053 O O . SER A 1 280 ? 15.224 -13.038 -24.520 1.00 11.41 261 SER A O 1
ATOM 2056 N N . ALA A 1 281 ? 13.535 -11.620 -24.831 1.00 8.10 262 ALA A N 1
ATOM 2057 C CA . ALA A 1 281 ? 12.671 -12.393 -23.941 1.00 8.54 262 ALA A CA 1
ATOM 2058 C C . ALA A 1 281 ? 12.323 -13.735 -24.576 1.00 8.39 262 ALA A C 1
ATOM 2059 O O . ALA A 1 281 ? 12.134 -13.836 -25.789 1.00 9.07 262 ALA A O 1
ATOM 2061 N N . LYS A 1 282 ? 12.252 -14.761 -23.737 1.00 8.77 263 LYS A N 1
ATOM 2062 C CA . LYS A 1 282 ? 11.931 -16.114 -24.184 1.00 9.59 263 LYS A CA 1
ATOM 2063 C C . LYS A 1 282 ? 10.689 -16.570 -23.444 1.00 9.49 263 LYS A C 1
ATOM 2064 O O . LYS A 1 282 ? 10.656 -16.587 -22.213 1.00 11.09 263 LYS A O 1
ATOM 2074 N N . ILE A 1 283 ? 9.658 -16.918 -24.202 1.00 8.94 264 ILE A N 1
ATOM 2075 C CA . ILE A 1 283 ? 8.400 -17.370 -23.622 1.00 8.91 264 ILE A CA 1
ATOM 2076 C C . ILE A 1 283 ? 8.241 -18.841 -23.981 1.00 8.55 264 ILE A C 1
ATOM 2077 O O . ILE A 1 283 ? 8.470 -19.221 -25.138 1.00 9.38 264 ILE A O 1
ATOM 2082 N N . GLY A 1 284 ? 7.872 -19.652 -22.992 1.00 8.73 265 GLY A N 1
ATOM 2083 C CA . GLY A 1 284 ? 7.728 -21.092 -23.200 1.00 9.23 265 GLY A CA 1
ATOM 2084 C C . GLY A 1 284 ? 6.470 -21.470 -23.967 1.00 9.25 265 GLY A C 1
ATOM 2085 O O . GLY A 1 284 ? 5.851 -20.641 -24.659 1.00 9.57 265 GLY A O 1
ATOM 2086 N N . ARG A 1 285 ? 6.092 -22.735 -23.825 1.00 9.36 266 ARG A N 1
ATOM 2087 C CA . ARG A 1 285 ? 4.944 -23.323 -24.522 1.00 9.57 266 ARG A CA 1
ATOM 2088 C C . ARG A 1 285 ? 3.688 -23.181 -23.687 1.00 8.99 266 ARG A C 1
ATOM 2089 O O . ARG A 1 285 ? 3.760 -23.146 -22.463 1.00 9.64 266 ARG A O 1
ATOM 2097 N N . HIS A 1 286 ? 2.537 -23.100 -24.356 1.00 9.15 267 HIS A N 1
ATOM 2098 C CA . HIS A 1 286 ? 1.232 -23.121 -23.687 1.00 9.55 267 HIS A CA 1
ATOM 2099 C C . HIS A 1 286 ? 1.091 -21.995 -22.672 1.00 9.50 267 HIS A C 1
ATOM 2100 O O . HIS A 1 286 ? 0.451 -22.161 -21.639 1.00 10.89 267 HIS A O 1
ATOM 2107 N N . CYS A 1 287 ? 1.685 -20.846 -22.980 1.00 8.33 268 CYS A N 1
ATOM 2108 C CA . CYS A 1 287 ? 1.505 -19.652 -22.156 1.00 8.07 268 CYS A CA 1
ATOM 2109 C C . CYS A 1 287 ? 0.387 -18.783 -22.718 1.00 7.28 268 CYS A C 1
ATOM 2110 O O . CYS A 1 287 ? 0.027 -18.903 -23.894 1.00 8.09 268 CYS A O 1
ATOM 2113 N N . MET A 1 288 ? -0.148 -17.900 -21.882 1.00 7.74 269 MET A N 1
ATOM 2114 C CA . MET A 1 288 ? -1.100 -16.895 -22.346 1.00 7.60 269 MET A CA 1
ATOM 2115 C C . MET A 1 288 ? -0.773 -15.570 -21.723 1.00 7.16 269 MET A C 1
ATOM 2116 O O . MET A 1 288 ? -0.672 -15.472 -20.495 1.00 9.22 269 MET A O 1
ATOM 2121 N N . LEU A 1 289 ? -0.619 -14.548 -22.562 1.00 6.56 270 LEU A N 1
ATOM 2122 C CA . LEU A 1 289 ? -0.434 -13.184 -22.082 1.00 6.42 270 LEU A CA 1
ATOM 2123 C C . LEU A 1 289 ? -1.685 -12.403 -22.428 1.00 6.77 270 LEU A C 1
ATOM 2124 O O . LEU A 1 289 ? -2.069 -12.337 -23.597 1.00 7.19 270 LEU A O 1
ATOM 2129 N N . ALA A 1 290 ? -2.327 -11.844 -21.408 1.00 6.53 271 ALA A N 1
ATOM 2130 C CA . ALA A 1 290 ? -3.548 -11.068 -21.599 1.00 6.51 271 ALA A CA 1
ATOM 2131 C C . ALA A 1 290 ? -3.275 -9.682 -22.176 1.00 6.51 271 ALA A C 1
ATOM 2132 O O . ALA A 1 290 ? -2.121 -9.263 -22.332 1.00 6.76 271 ALA A O 1
ATOM 2134 N N . GLY A 1 291 ? -4.349 -8.968 -22.500 1.00 6.28 272 GLY A N 1
ATOM 2135 C CA . GLY A 1 291 ? -4.217 -7.723 -23.247 1.00 6.90 272 GLY A CA 1
ATOM 2136 C C . GLY A 1 291 ? -3.318 -6.715 -22.562 1.00 6.15 272 GLY A C 1
ATOM 2137 O O . GLY A 1 291 ? -3.449 -6.473 -21.362 1.00 6.45 272 GLY A O 1
ATOM 2138 N N . GLY A 1 292 ? -2.415 -6.111 -23.332 1.00 6.44 273 GLY A N 1
ATOM 2139 C CA . GLY A 1 292 ? -1.588 -5.028 -22.822 1.00 7.20 273 GLY A CA 1
ATOM 2140 C C . GLY A 1 292 ? -0.443 -5.427 -21.906 1.00 6.53 273 GLY A C 1
ATOM 2141 O O . GLY A 1 292 ? 0.203 -4.564 -21.337 1.00 7.79 273 GLY A O 1
ATOM 2142 N N . VAL A 1 293 ? -0.192 -6.721 -21.744 1.00 6.40 274 VAL A N 1
ATOM 2143 C CA . VAL A 1 293 ? 0.962 -7.164 -20.958 1.00 6.51 274 VAL A CA 1
ATOM 2144 C C . VAL A 1 293 ? 2.260 -6.711 -21.611 1.00 6.24 274 VAL A C 1
ATOM 2145 O O . VAL A 1 293 ? 2.380 -6.722 -22.843 1.00 6.35 274 VAL A O 1
ATOM 2149 N N . GLY A 1 294 ? 3.224 -6.327 -20.780 1.00 6.37 275 GLY A N 1
ATOM 2150 C CA . GLY A 1 294 ? 4.568 -6.047 -21.244 1.00 6.71 275 GLY A CA 1
ATOM 2151 C C . GLY A 1 294 ? 5.584 -6.949 -20.571 1.00 6.51 275 GLY A C 1
ATOM 2152 O O . GLY A 1 294 ? 5.455 -7.237 -19.385 1.00 7.16 275 GLY A O 1
ATOM 2153 N N . LEU A 1 295 ? 6.598 -7.375 -21.332 1.00 6.50 276 LEU A N 1
ATOM 2154 C CA . LEU A 1 295 ? 7.754 -8.109 -20.786 1.00 6.62 276 LEU A CA 1
ATOM 2155 C C . LEU A 1 295 ? 9.000 -7.300 -20.998 1.00 7.01 276 LEU A C 1
ATOM 2156 O O . LEU A 1 295 ? 9.234 -6.830 -22.110 1.00 7.63 276 LEU A O 1
ATOM 2161 N N . VAL A 1 296 ? 9.800 -7.162 -19.945 1.00 7.13 277 VAL A N 1
ATOM 2162 C CA . VAL A 1 296 ? 11.135 -6.588 -20.105 1.00 7.50 277 VAL A CA 1
ATOM 2163 C C . VAL A 1 296 ? 12.033 -7.563 -20.878 1.00 7.75 277 VAL A C 1
ATOM 2164 O O . VAL A 1 296 ? 11.696 -8.737 -21.074 1.00 8.15 277 VAL A O 1
ATOM 2168 N N . GLY A 1 297 ? 13.198 -7.081 -21.290 1.00 8.05 278 GLY A N 1
ATOM 2169 C CA . GLY A 1 297 ? 14.077 -7.883 -22.121 1.00 9.01 278 GLY A CA 1
ATOM 2170 C C . GLY A 1 297 ? 14.826 -8.946 -21.341 1.00 8.36 278 GLY A C 1
ATOM 2171 O O . GLY A 1 297 ? 14.963 -8.862 -20.116 1.00 9.10 278 GLY A O 1
ATOM 2172 N N . HIS A 1 298 ? 15.316 -9.958 -22.057 1.00 8.81 279 HIS A N 1
ATOM 2173 C CA . HIS A 1 298 ? 16.311 -10.900 -21.505 1.00 10.20 279 HIS A CA 1
ATOM 2174 C C . HIS A 1 298 ? 15.829 -11.649 -20.277 1.00 11.02 279 HIS A C 1
ATOM 2175 O O . HIS A 1 298 ? 16.622 -11.928 -19.360 1.00 13.80 279 HIS A O 1
ATOM 2182 N N . ILE A 1 299 ? 14.536 -11.947 -20.240 1.00 10.06 280 ILE A N 1
ATOM 2183 C CA . ILE A 1 299 ? 13.964 -12.816 -19.229 1.00 10.04 280 ILE A CA 1
ATOM 2184 C C . ILE A 1 299 ? 13.383 -14.054 -19.897 1.00 9.57 280 ILE A C 1
ATOM 2185 O O . ILE A 1 299 ? 13.184 -14.073 -21.118 1.00 10.47 280 ILE A O 1
ATOM 2190 N N . GLU A 1 300 ? 13.115 -15.078 -19.091 1.00 9.43 281 GLU A N 1
ATOM 2191 C CA . GLU A 1 300 ? 12.518 -16.312 -19.584 1.00 10.41 281 GLU A CA 1
ATOM 2192 C C . GLU A 1 300 ? 11.276 -16.662 -18.781 1.00 9.75 281 GLU A C 1
ATOM 2193 O O . GLU A 1 300 ? 11.268 -16.567 -17.554 1.00 10.62 281 GLU A O 1
ATOM 2199 N N . ILE A 1 301 ? 10.231 -17.070 -19.495 1.00 9.62 282 ILE A N 1
ATOM 2200 C CA . ILE A 1 301 ? 8.988 -17.531 -18.892 1.00 9.42 282 ILE A CA 1
ATOM 2201 C C . ILE A 1 301 ? 8.847 -19.019 -19.190 1.00 9.13 282 ILE A C 1
ATOM 2202 O O . ILE A 1 301 ? 8.886 -19.413 -20.359 1.00 9.75 282 ILE A O 1
ATOM 2210 N N . CYS A 1 302 ? 8.664 -19.825 -18.143 1.00 9.05 283 CYS A N 1
ATOM 2211 C CA . CYS A 1 302 ? 8.485 -21.266 -18.308 1.00 9.53 283 CYS A CA 1
ATOM 2212 C C . CYS A 1 302 ? 7.120 -21.606 -18.922 1.00 9.06 283 CYS A C 1
ATOM 2213 O O . CYS A 1 302 ? 6.276 -20.731 -19.107 1.00 10.37 283 CYS A O 1
ATOM 2216 N N . ASP A 1 303 ? 6.904 -22.878 -19.240 1.00 9.48 284 ASP A N 1
ATOM 2217 C CA . ASP A 1 303 ? 5.645 -23.333 -19.822 1.00 9.72 284 ASP A CA 1
ATOM 2218 C C . ASP A 1 303 ? 4.466 -23.111 -18.862 1.00 9.54 284 ASP A C 1
ATOM 2219 O O . ASP A 1 303 ? 4.646 -23.115 -17.638 1.00 9.72 284 ASP A O 1
ATOM 2224 N N . ASN A 1 304 ? 3.260 -22.952 -19.421 1.00 9.39 285 ASN A N 1
ATOM 2225 C CA . ASN A 1 304 ? 2.020 -22.938 -18.635 1.00 9.78 285 ASN A CA 1
ATOM 2226 C C . ASN A 1 304 ? 1.942 -21.764 -17.661 1.00 9.29 285 ASN A C 1
ATOM 2227 O O . ASN A 1 304 ? 1.506 -21.911 -16.509 1.00 9.55 285 ASN A O 1
ATOM 2232 N N . VAL A 1 305 ? 2.334 -20.593 -18.160 1.00 7.98 286 VAL A N 1
ATOM 2233 C CA . VAL A 1 305 ? 2.237 -19.349 -17.411 1.00 8.33 286 VAL A CA 1
ATOM 2234 C C . VAL A 1 305 ? 1.171 -18.460 -18.046 1.00 8.40 286 VAL A C 1
ATOM 2235 O O . VAL A 1 305 ? 1.111 -18.323 -19.273 1.00 8.37 286 VAL A O 1
ATOM 2239 N N . PHE A 1 306 ? 0.342 -17.865 -17.191 1.00 7.96 287 PHE A N 1
ATOM 2240 C CA . PHE A 1 306 ? -0.701 -16.932 -17.595 1.00 7.59 287 PHE A CA 1
ATOM 2241 C C . PHE A 1 306 ? -0.428 -15.596 -16.932 1.00 7.74 287 PHE A C 1
ATOM 2242 O O . PHE A 1 306 ? -0.187 -15.526 -15.731 1.00 9.19 287 PHE A O 1
ATOM 2250 N N . VAL A 1 307 ? -0.430 -14.534 -17.724 1.00 7.13 288 VAL A N 1
ATOM 2251 C CA . VAL A 1 307 ? -0.188 -13.194 -17.192 1.00 7.30 288 VAL A CA 1
ATOM 2252 C C . VAL A 1 307 ? -1.415 -12.330 -17.450 1.00 6.76 288 VAL A C 1
ATOM 2253 O O . VAL A 1 307 ? -1.899 -12.271 -18.581 1.00 7.66 288 VAL A O 1
ATOM 2257 N N . THR A 1 308 ? -1.935 -11.702 -16.401 1.00 6.77 289 THR A N 1
ATOM 2258 C CA . THR A 1 308 ? -3.190 -10.970 -16.514 1.00 6.96 289 THR A CA 1
ATOM 2259 C C . THR A 1 308 ? -2.992 -9.568 -17.101 1.00 6.55 289 THR A C 1
ATOM 2260 O O . THR A 1 308 ? -1.874 -9.051 -17.151 1.00 6.72 289 THR A O 1
ATOM 2264 N N . GLY A 1 309 ? -4.097 -8.952 -17.517 1.00 6.77 290 GLY A N 1
ATOM 2265 C CA . GLY A 1 309 ? -4.054 -7.761 -18.344 1.00 7.40 290 GLY A CA 1
ATOM 2266 C C . GLY A 1 309 ? -3.221 -6.625 -17.789 1.00 6.58 290 GLY A C 1
ATOM 2267 O O . GLY A 1 309 ? -3.271 -6.331 -16.589 1.00 7.31 290 GLY A O 1
ATOM 2268 N N . MET A 1 310 ? -2.442 -6.001 -18.672 1.00 6.90 291 MET A N 1
ATOM 2269 C CA . MET A 1 310 ? -1.672 -4.789 -18.374 1.00 6.88 291 MET A CA 1
ATOM 2270 C C . MET A 1 310 ? -0.596 -4.965 -17.305 1.00 7.05 291 MET A C 1
ATOM 2271 O O . MET A 1 310 ? -0.088 -4.002 -16.797 1.00 9.34 291 MET A O 1
ATOM 2276 N N . THR A 1 311 ? -0.224 -6.206 -17.008 1.00 6.32 292 THR A N 1
ATOM 2277 C CA . THR A 1 311 ? 0.873 -6.490 -16.103 1.00 6.17 292 THR A CA 1
ATOM 2278 C C . THR A 1 311 ? 2.213 -6.164 -16.747 1.00 6.24 292 THR A C 1
ATOM 2279 O O . THR A 1 311 ? 2.410 -6.385 -17.940 1.00 6.92 292 THR A O 1
ATOM 2283 N N . MET A 1 312 ? 3.120 -5.632 -15.927 1.00 6.84 293 MET A N 1
ATOM 2284 C CA . MET A 1 312 ? 4.503 -5.437 -16.308 1.00 7.66 293 MET A CA 1
ATOM 2285 C C . MET A 1 312 ? 5.330 -6.584 -15.715 1.00 7.23 293 MET A C 1
ATOM 2286 O O . MET A 1 312 ? 5.503 -6.678 -14.493 1.00 8.00 293 MET A O 1
ATOM 2294 N N . VAL A 1 313 ? 5.821 -7.457 -16.592 1.00 7.58 294 VAL A N 1
ATOM 2295 C CA . VAL A 1 313 ? 6.608 -8.625 -16.209 1.00 7.83 294 VAL A CA 1
ATOM 2296 C C . VAL A 1 313 ? 8.084 -8.235 -16.194 1.00 7.62 294 VAL A C 1
ATOM 2297 O O . VAL A 1 313 ? 8.669 -7.916 -17.232 1.00 8.57 294 VAL A O 1
ATOM 2301 N N . THR A 1 314 ? 8.672 -8.267 -15.004 1.00 8.91 295 THR A N 1
ATOM 2302 C CA . THR A 1 314 ? 9.977 -7.661 -14.753 1.00 9.66 295 THR A CA 1
ATOM 2303 C C . THR A 1 314 ? 11.106 -8.661 -14.549 1.00 9.66 295 THR A C 1
ATOM 2304 O O . THR A 1 314 ? 12.263 -8.263 -14.409 1.00 10.60 295 THR A O 1
ATOM 2308 N N . ARG A 1 315 ? 10.776 -9.945 -14.502 1.00 9.63 296 ARG A N 1
ATOM 2309 C CA . ARG A 1 315 ? 11.756 -10.975 -14.131 1.00 9.91 296 ARG A CA 1
ATOM 2310 C C . ARG A 1 315 ? 11.349 -12.301 -14.729 1.00 9.58 296 ARG A C 1
ATOM 2311 O O . ARG A 1 315 ? 10.188 -12.488 -15.110 1.00 10.24 296 ARG A O 1
ATOM 2319 N N . SER A 1 316 ? 12.298 -13.229 -14.787 1.00 9.34 297 SER A N 1
ATOM 2320 C CA . SER A 1 316 ? 12.012 -14.574 -15.253 1.00 9.74 297 SER A CA 1
ATOM 2321 C C . SER A 1 316 ? 11.006 -15.255 -14.342 1.00 9.89 297 SER A C 1
ATOM 2322 O O . SER A 1 316 ? 10.955 -15.001 -13.137 1.00 10.85 297 SER A O 1
ATOM 2325 N N . ILE A 1 317 ? 10.169 -16.085 -14.951 1.00 10.59 298 ILE A N 1
ATOM 2326 C CA . ILE A 1 317 ? 9.173 -16.875 -14.239 1.00 10.48 298 ILE A CA 1
ATOM 2327 C C . ILE A 1 317 ? 9.538 -18.344 -14.402 1.00 11.05 298 ILE A C 1
ATOM 2328 O O . ILE A 1 317 ? 9.657 -18.832 -15.523 1.00 10.78 298 ILE A O 1
ATOM 2333 N N . THR A 1 318 ? 9.747 -19.026 -13.283 1.00 12.01 299 THR A N 1
ATOM 2334 C CA . THR A 1 318 ? 10.193 -20.418 -13.294 1.00 13.26 299 THR A CA 1
ATOM 2335 C C . THR A 1 318 ? 9.135 -21.409 -12.804 1.00 13.36 299 THR A C 1
ATOM 2336 O O . THR A 1 318 ? 9.344 -22.620 -12.864 1.00 14.75 299 THR A O 1
ATOM 2340 N N . GLU A 1 319 ? 8.014 -20.898 -12.301 1.00 12.02 300 GLU A N 1
ATOM 2341 C CA . GLU A 1 319 ? 6.931 -21.741 -11.818 1.00 12.80 300 GLU A CA 1
ATOM 2342 C C . GLU A 1 319 ? 5.677 -21.476 -12.632 1.00 12.15 300 GLU A C 1
ATOM 2343 O O . GLU A 1 319 ? 5.299 -20.318 -12.833 1.00 11.74 300 GLU A O 1
ATOM 2349 N N . PRO A 1 320 ? 5.011 -22.545 -13.099 1.00 11.32 301 PRO A N 1
ATOM 2350 C CA . PRO A 1 320 ? 3.755 -22.326 -13.797 1.00 11.77 301 PRO A CA 1
ATOM 2351 C C . PRO A 1 320 ? 2.739 -21.677 -12.866 1.00 10.87 301 PRO A C 1
ATOM 2352 O O . PRO A 1 320 ? 2.805 -21.839 -11.643 1.00 11.87 301 PRO A O 1
ATOM 2356 N N . GLY A 1 321 ? 1.816 -20.930 -13.447 1.00 9.50 302 GLY A N 1
ATOM 2357 C CA . GLY A 1 321 ? 0.796 -20.246 -12.678 1.00 10.15 302 GLY A CA 1
ATOM 2358 C C . GLY A 1 321 ? 0.408 -18.936 -13.320 1.00 8.58 302 GLY A C 1
ATOM 2359 O O . GLY A 1 321 ? 0.825 -18.638 -14.438 1.00 9.07 302 GLY A O 1
ATOM 2360 N N . SER A 1 322 ? -0.390 -18.165 -12.592 1.00 8.88 303 SER A N 1
ATOM 2361 C CA . SER A 1 322 ? -0.846 -16.854 -13.022 1.00 8.69 303 SER A CA 1
ATOM 2362 C C . SER A 1 322 ? -0.110 -15.759 -12.285 1.00 7.73 303 SER A C 1
ATOM 2363 O O . SER A 1 322 ? 0.235 -15.913 -11.113 1.00 8.15 303 SER A O 1
ATOM 2366 N N . TYR A 1 323 ? 0.130 -14.652 -12.983 1.00 7.58 304 TYR A N 1
ATOM 2367 C CA . TYR A 1 323 ? 0.918 -13.533 -12.466 1.00 7.52 304 TYR A CA 1
ATOM 2368 C C . TYR A 1 323 ? 0.285 -12.209 -12.851 1.00 7.19 304 TYR A C 1
ATOM 2369 O O . TYR A 1 323 ? -0.288 -12.081 -13.934 1.00 8.04 304 TYR A O 1
ATOM 2378 N N . SER A 1 324 ? 0.438 -11.218 -11.969 1.00 7.19 305 SER A N 1
ATOM 2379 C CA . SER A 1 324 ? -0.238 -9.925 -12.103 1.00 7.75 305 SER A CA 1
ATOM 2380 C C . SER A 1 324 ? 0.581 -8.782 -11.525 1.00 7.31 305 SER A C 1
ATOM 2381 O O . SER A 1 324 ? 1.403 -8.992 -10.625 1.00 8.38 305 SER A O 1
ATOM 2384 N N . SER A 1 325 ? 0.333 -7.577 -12.025 1.00 7.32 306 SER A N 1
ATOM 2385 C CA . SER A 1 325 ? 0.808 -6.350 -11.382 1.00 7.18 306 SER A CA 1
ATOM 2386 C C . SER A 1 325 ? -0.251 -5.281 -11.590 1.00 7.79 306 SER A C 1
ATOM 2387 O O . SER A 1 325 ? -1.198 -5.488 -12.336 1.00 9.04 306 SER A O 1
ATOM 2390 N N . GLY A 1 326 ? -0.089 -4.145 -10.918 1.00 8.17 307 GLY A N 1
ATOM 2391 C CA . GLY A 1 326 ? -1.028 -3.025 -11.025 1.00 8.72 307 GLY A CA 1
ATOM 2392 C C . GLY A 1 326 ? -1.847 -2.870 -9.760 1.00 8.38 307 GLY A C 1
ATOM 2393 O O . GLY A 1 326 ? -1.489 -3.408 -8.715 1.00 8.71 307 GLY A O 1
ATOM 2394 N N . THR A 1 327 ? -2.931 -2.095 -9.831 1.00 8.91 308 THR A N 1
ATOM 2395 C CA . THR A 1 327 ? -3.822 -1.952 -8.683 1.00 9.69 308 THR A CA 1
ATOM 2396 C C . THR A 1 327 ? -5.255 -2.158 -9.127 1.00 10.33 308 THR A C 1
ATOM 2397 O O . THR A 1 327 ? -5.561 -2.089 -10.325 1.00 11.63 308 THR A O 1
ATOM 2401 N N . ALA A 1 328 ? -6.139 -2.370 -8.160 1.00 10.51 309 ALA A N 1
ATOM 2402 C CA . ALA A 1 328 ? -7.572 -2.383 -8.420 1.00 10.52 309 ALA A CA 1
ATOM 2403 C C . ALA A 1 328 ? -8.005 -1.024 -8.962 1.00 10.08 309 ALA A C 1
ATOM 2404 O O . ALA A 1 328 ? -7.475 0.016 -8.575 1.00 11.31 309 ALA A O 1
ATOM 2406 N N . MET A 1 329 ? -8.979 -1.039 -9.855 1.00 9.06 310 MET A N 1
ATOM 2407 C CA . MET A 1 329 ? -9.642 0.181 -10.277 1.00 9.19 310 MET A CA 1
ATOM 2408 C C . MET A 1 329 ? -10.544 0.688 -9.156 1.00 8.63 310 MET A C 1
ATOM 2409 O O . MET A 1 329 ? -11.244 -0.104 -8.514 1.00 9.68 310 MET A O 1
ATOM 2414 N N . GLN A 1 330 ? -10.511 2.001 -8.925 1.00 8.01 311 GLN A N 1
ATOM 2415 C CA . GLN A 1 330 ? -11.380 2.654 -7.954 1.00 8.67 311 GLN A CA 1
ATOM 2416 C C . GLN A 1 330 ? -11.956 3.915 -8.572 1.00 8.59 311 GLN A C 1
ATOM 2417 O O . GLN A 1 330 ? -11.396 4.457 -9.520 1.00 8.43 311 GLN A O 1
ATOM 2423 N N . PRO A 1 331 ? -13.073 4.415 -8.016 1.00 8.68 312 PRO A N 1
ATOM 2424 C CA . PRO A 1 331 ? -13.470 5.782 -8.341 1.00 8.54 312 PRO A CA 1
ATOM 2425 C C . PRO A 1 331 ? -12.258 6.700 -8.151 1.00 8.08 312 PRO A C 1
ATOM 2426 O O . PRO A 1 331 ? -11.490 6.515 -7.197 1.00 8.66 312 PRO A O 1
ATOM 2430 N N . ALA A 1 332 ? -12.080 7.665 -9.050 1.00 8.81 313 ALA A N 1
ATOM 2431 C CA . ALA A 1 332 ? -10.852 8.456 -9.079 1.00 8.58 313 ALA A CA 1
ATOM 2432 C C . ALA A 1 332 ? -10.505 9.104 -7.740 1.00 8.69 313 ALA A C 1
ATOM 2433 O O . ALA A 1 332 ? -9.346 9.060 -7.321 1.00 9.59 313 ALA A O 1
ATOM 2435 N N . ALA A 1 333 ? -11.489 9.697 -7.062 1.00 9.07 314 ALA A N 1
ATOM 2436 C CA . ALA A 1 333 ? -11.201 10.362 -5.789 1.00 9.52 314 ALA A CA 1
ATOM 2437 C C . ALA A 1 333 ? -10.672 9.368 -4.738 1.00 9.61 314 ALA A C 1
ATOM 2438 O O . ALA A 1 333 ? -9.802 9.703 -3.917 1.00 10.72 314 ALA A O 1
ATOM 2440 N N . GLU A 1 334 ? -11.194 8.145 -4.771 1.00 9.41 315 GLU A N 1
ATOM 2441 C CA . GLU A 1 334 ? -10.749 7.104 -3.842 1.00 9.84 315 GLU A CA 1
ATOM 2442 C C . GLU A 1 334 ? -9.365 6.595 -4.225 1.00 9.31 315 GLU A C 1
ATOM 2443 O O . GLU A 1 334 ? -8.511 6.370 -3.364 1.00 10.53 315 GLU A O 1
ATOM 2449 N N . TRP A 1 335 ? -9.137 6.429 -5.529 1.00 9.37 316 TRP A N 1
ATOM 2450 C CA . TRP A 1 335 ? -7.827 6.032 -6.026 1.00 9.79 316 TRP A CA 1
ATOM 2451 C C . TRP A 1 335 ? -6.752 7.033 -5.621 1.00 9.86 316 TRP A C 1
ATOM 2452 O O . TRP A 1 335 ? -5.657 6.634 -5.207 1.00 10.55 316 TRP A O 1
ATOM 2463 N N . LYS A 1 336 ? -7.056 8.326 -5.733 1.00 10.58 317 LYS A N 1
ATOM 2464 C CA . LYS A 1 336 ? -6.091 9.365 -5.373 1.00 11.72 317 LYS A CA 1
ATOM 2465 C C . LYS A 1 336 ? -5.640 9.238 -3.916 1.00 11.75 317 LYS A C 1
ATOM 2466 O O . LYS A 1 336 ? -4.462 9.407 -3.611 1.00 12.20 317 LYS A O 1
ATOM 2472 N N . LYS A 1 337 ? -6.572 8.906 -3.027 1.00 11.90 318 LYS A N 1
ATOM 2473 C CA . LYS A 1 337 ? -6.222 8.696 -1.627 1.00 12.81 318 LYS A CA 1
ATOM 2474 C C . LYS A 1 337 ? -5.333 7.460 -1.468 1.00 12.48 318 LYS A C 1
ATOM 2475 O O . LYS A 1 337 ? -4.348 7.494 -0.730 1.00 14.02 318 LYS A O 1
ATOM 2481 N N . SER A 1 338 ? -5.667 6.374 -2.162 1.00 11.67 319 SER A N 1
ATOM 2482 C CA . SER A 1 338 ? -4.841 5.165 -2.123 1.00 11.66 319 SER A CA 1
ATOM 2483 C C . SER A 1 338 ? -3.426 5.437 -2.623 1.00 10.96 319 SER A C 1
ATOM 2484 O O . SER A 1 338 ? -2.447 5.013 -2.003 1.00 11.38 319 SER A O 1
ATOM 2487 N N . ALA A 1 339 ? -3.319 6.156 -3.737 1.00 11.30 320 ALA A N 1
ATOM 2488 C CA . ALA A 1 339 ? -2.025 6.483 -4.326 1.00 11.10 320 ALA A CA 1
ATOM 2489 C C . ALA A 1 339 ? -1.172 7.342 -3.394 1.00 11.34 320 ALA A C 1
ATOM 2490 O O . ALA A 1 339 ? 0.048 7.151 -3.308 1.00 11.70 320 ALA A O 1
ATOM 2492 N N . ALA A 1 340 ? -1.809 8.286 -2.703 1.00 11.86 321 ALA A N 1
ATOM 2493 C CA . ALA A 1 340 ? -1.098 9.112 -1.732 1.00 12.82 321 ALA A CA 1
ATOM 2494 C C . ALA A 1 340 ? -0.540 8.246 -0.599 1.00 12.83 321 ALA A C 1
ATOM 2495 O O . ALA A 1 340 ? 0.599 8.445 -0.172 1.00 13.46 321 ALA A O 1
ATOM 2497 N N . ARG A 1 341 ? -1.328 7.279 -0.126 1.00 12.67 322 ARG A N 1
ATOM 2498 C CA . ARG A 1 341 ? -0.869 6.382 0.951 1.00 13.40 322 ARG A CA 1
ATOM 2499 C C . ARG A 1 341 ? 0.231 5.429 0.495 1.00 12.99 322 ARG A C 1
ATOM 2500 O O . ARG A 1 341 ? 1.127 5.107 1.270 1.00 13.55 322 ARG A O 1
ATOM 2508 N N . ILE A 1 342 ? 0.186 4.982 -0.758 1.00 12.87 323 ILE A N 1
ATOM 2509 C CA . ILE A 1 342 ? 1.268 4.140 -1.284 1.00 13.27 323 ILE A CA 1
ATOM 2510 C C . ILE A 1 342 ? 2.624 4.855 -1.156 1.00 13.86 323 ILE A C 1
ATOM 2511 O O . ILE A 1 342 ? 3.626 4.243 -0.767 1.00 14.27 323 ILE A O 1
ATOM 2516 N N . ARG A 1 343 ? 2.652 6.155 -1.459 1.00 14.97 324 ARG A N 1
ATOM 2517 C CA . ARG A 1 343 ? 3.874 6.965 -1.309 1.00 16.94 324 ARG A CA 1
ATOM 2518 C C . ARG A 1 343 ? 4.332 7.090 0.146 1.00 17.57 324 ARG A C 1
ATOM 2519 O O . ARG A 1 343 ? 5.498 7.401 0.405 1.00 19.24 324 ARG A O 1
ATOM 2533 N N . GLN A 1 344 ? 3.414 6.867 1.083 1.00 18.14 325 GLN A N 1
ATOM 2534 C CA . GLN A 1 344 ? 3.716 6.936 2.515 1.00 18.44 325 GLN A CA 1
ATOM 2535 C C . GLN A 1 344 ? 4.060 5.577 3.127 1.00 18.01 325 GLN A C 1
ATOM 2536 O O . GLN A 1 344 ? 4.325 5.492 4.327 1.00 18.24 325 GLN A O 1
ATOM 2542 N N . LEU A 1 345 ? 4.059 4.520 2.313 1.00 17.70 326 LEU A N 1
ATOM 2543 C CA . LEU A 1 345 ? 4.182 3.155 2.833 1.00 17.65 326 LEU A CA 1
ATOM 2544 C C . LEU A 1 345 ? 5.469 2.860 3.577 1.00 17.79 326 LEU A C 1
ATOM 2545 O O . LEU A 1 345 ? 5.444 2.166 4.591 1.00 17.74 326 LEU A O 1
ATOM 2550 N N . ASP A 1 346 ? 6.592 3.365 3.076 1.00 18.46 327 ASP A N 1
ATOM 2551 C CA . ASP A 1 346 ? 7.854 3.146 3.766 1.00 19.60 327 ASP A CA 1
ATOM 2552 C C . ASP A 1 346 ? 7.822 3.760 5.168 1.00 19.38 327 ASP A C 1
ATOM 2553 O O . ASP A 1 346 ? 8.248 3.124 6.137 1.00 19.79 327 ASP A O 1
ATOM 2558 N N . ASP A 1 347 ? 7.289 4.978 5.264 1.00 19.17 328 ASP A N 1
ATOM 2559 C CA . ASP A 1 347 ? 7.069 5.647 6.550 1.00 19.59 328 ASP A CA 1
ATOM 2560 C C . ASP A 1 347 ? 6.094 4.869 7.435 1.00 19.42 328 ASP A C 1
ATOM 2561 O O . ASP A 1 347 ? 6.344 4.686 8.629 1.00 19.22 328 ASP A O 1
ATOM 2566 N N . MET A 1 348 ? 4.993 4.403 6.846 1.00 19.24 329 MET A N 1
ATOM 2567 C CA . MET A 1 348 ? 3.995 3.613 7.575 1.00 19.82 329 MET A CA 1
ATOM 2568 C C . MET A 1 348 ? 4.599 2.339 8.164 1.00 19.85 329 MET A C 1
ATOM 2569 O O . MET A 1 348 ? 4.350 2.014 9.330 1.00 20.27 329 MET A O 1
ATOM 2577 N N . ALA A 1 349 ? 5.406 1.639 7.368 1.00 20.36 330 ALA A N 1
ATOM 2578 C CA . ALA A 1 349 ? 6.063 0.413 7.810 1.00 21.07 330 ALA A CA 1
ATOM 2579 C C . ALA A 1 349 ? 7.014 0.663 8.978 1.00 21.64 330 ALA A C 1
ATOM 2580 O O . ALA A 1 349 ? 7.028 -0.104 9.952 1.00 21.92 330 ALA A O 1
ATOM 2582 N N . ARG A 1 350 ? 7.797 1.738 8.879 1.00 22.38 331 ARG A N 1
ATOM 2583 C CA . ARG A 1 350 ? 8.716 2.136 9.944 1.00 23.64 331 ARG A CA 1
ATOM 2584 C C . ARG A 1 350 ? 7.957 2.424 11.240 1.00 23.80 331 ARG A C 1
ATOM 2585 O O . ARG A 1 350 ? 8.368 1.982 12.316 1.00 23.93 331 ARG A O 1
ATOM 2593 N N . ARG A 1 351 ? 6.847 3.152 11.125 1.00 23.60 332 ARG A N 1
ATOM 2594 C CA . ARG A 1 351 ? 6.018 3.513 12.274 1.00 24.07 332 ARG A CA 1
ATOM 2595 C C . ARG A 1 351 ? 5.297 2.324 12.900 1.00 24.28 332 ARG A C 1
ATOM 2596 O O . ARG A 1 351 ? 5.094 2.291 14.115 1.00 24.58 332 ARG A O 1
ATOM 2604 N N . LEU A 1 352 ? 4.907 1.355 12.075 1.00 24.48 333 LEU A N 1
ATOM 2605 C CA . LEU A 1 352 ? 4.286 0.131 12.571 1.00 25.13 333 LEU A CA 1
ATOM 2606 C C . LEU A 1 352 ? 5.301 -0.681 13.374 1.00 25.85 333 LEU A C 1
ATOM 2607 O O . LEU A 1 352 ? 4.966 -1.223 14.428 1.00 25.31 333 LEU A O 1
ATOM 2612 N N . GLN A 1 353 ? 6.539 -0.738 12.879 1.00 27.03 334 GLN A N 1
ATOM 2613 C CA . GLN A 1 353 ? 7.638 -1.426 13.561 1.00 28.60 334 GLN A CA 1
ATOM 2614 C C . GLN A 1 353 ? 7.940 -0.792 14.917 1.00 29.19 334 GLN A C 1
ATOM 2615 O O . GLN A 1 353 ? 8.149 -1.502 15.904 1.00 29.11 334 GLN A O 1
ATOM 2621 N N . GLN A 1 354 ? 7.963 0.540 14.954 1.00 30.00 335 GLN A N 1
ATOM 2622 C CA . GLN A 1 354 ? 8.186 1.289 16.193 1.00 30.96 335 GLN A CA 1
ATOM 2623 C C . GLN A 1 354 ? 7.062 1.080 17.209 1.00 31.09 335 GLN A C 1
ATOM 2624 O O . GLN A 1 354 ? 7.324 0.985 18.409 1.00 31.18 335 GLN A O 1
ATOM 2630 N N . LEU A 1 355 ? 5.822 1.014 16.726 1.00 31.10 336 LEU A N 1
ATOM 2631 C CA . LEU A 1 355 ? 4.659 0.757 17.583 1.00 31.37 336 LEU A CA 1
ATOM 2632 C C . LEU A 1 355 ? 4.678 -0.643 18.193 1.00 31.49 336 LEU A C 1
ATOM 2633 O O . LEU A 1 355 ? 4.296 -0.829 19.354 1.00 31.07 336 LEU A O 1
ATOM 2638 N N . GLU A 1 356 ? 5.118 -1.622 17.405 1.00 31.69 337 GLU A N 1
ATOM 2639 C CA . GLU A 1 356 ? 5.224 -3.005 17.868 1.00 32.27 337 GLU A CA 1
ATOM 2640 C C . GLU A 1 356 ? 6.264 -3.128 18.979 1.00 32.78 337 GLU A C 1
ATOM 2641 O O . GLU A 1 356 ? 6.056 -3.855 19.956 1.00 32.76 337 GLU A O 1
ATOM 2647 N N . LYS A 1 357 ? 7.369 -2.399 18.827 1.00 33.40 338 LYS A N 1
ATOM 2648 C CA . LYS A 1 357 ? 8.415 -2.330 19.845 1.00 34.25 338 LYS A CA 1
ATOM 2649 C C . LYS A 1 357 ? 7.900 -1.695 21.140 1.00 34.83 338 LYS A C 1
ATOM 2650 O O . LYS A 1 357 ? 8.250 -2.140 22.236 1.00 35.02 338 LYS A O 1
ATOM 2652 N N . ARG A 1 358 ? 7.064 -0.665 21.002 1.00 35.33 339 ARG A N 1
ATOM 2653 C CA . ARG A 1 358 ? 6.498 0.052 22.149 1.00 35.74 339 ARG A CA 1
ATOM 2654 C C . ARG A 1 358 ? 5.467 -0.768 22.928 1.00 36.03 339 ARG A C 1
ATOM 2655 O O . ARG A 1 358 ? 5.432 -0.715 24.160 1.00 36.33 339 ARG A O 1
ATOM 2657 N N . LEU A 1 359 ? 4.632 -1.516 22.209 1.00 36.15 340 LEU A N 1
ATOM 2658 C CA . LEU A 1 359 ? 3.611 -2.359 22.829 1.00 36.38 340 LEU A CA 1
ATOM 2659 C C . LEU A 1 359 ? 4.217 -3.655 23.357 1.00 36.57 340 LEU A C 1
ATOM 2660 O O . LEU A 1 359 ? 4.013 -4.018 24.518 1.00 36.76 340 LEU A O 1
#

CATH classification: 3.40.1390.10 (+2 more: 2.160.10.10, 1.20.5.170)

Organism: Pseudomonas aeruginosa (strain ATCC 15692 / DSM 22644 / CIP 104116 / JCM 14847 / LMG 12228 / 1C / PRS 101 / PAO1) (NCBI:txid208964)

Nearest PDB structures (foldseek):
  3pmo-assembly1_A  TM=1.003E+00  e=9.578E-58  Pseudomonas aeruginosa
  6ued-assembly1_A-2  TM=9.984E-01  e=3.011E-49  Pseudomonas aeruginosa PAO1
  4ihh-assembly2_E  TM=9.593E-01  e=7.007E-31  Escherichia coli K-12
  4ihf-assembly1_D  TM=9.654E-01  e=3.649E-30  Escherichia coli K-12
  3eh0-assembly1_C  TM=9.471E-01  e=3.589E-26  Escherichia coli K-12

Foldseek 3Di:
DDDDDDPCLQDDDDFDWDFFPDKDFQLRLLVQQVWDKPADRGQIAGIEGEFQHAALNHEYEDRHPVCLVSQQVGRYVEYEYDPVSVVPRPHIYGHDPHRVVSCVRCVVVRDPDDDDAFDEPPQEAADPQEAAPRREYAEHNEYHDHLEYHEHCEYHEHCEYHEHNEYEEAQDYAYHAEYEHHPHYEYENEYEYHQEYAAAADDAWDADPNDTDDQDQPEGAYAYYQEYHEHNEYAHAANHHGQEHEALEYEYECEYHDHQEYEEHNEYEYHQEYEEENEYEYYCEYEYAQEYEYHDEYEYHQAYEYHNADHDHHHDDHDYDYDDDDDDDPVVVVVVVVVVVCVVVVVVVVVVVVVVD

InterPro domains:
  IPR001451 Hexapeptide repeat [PF00132] (149-183)
  IPR001451 Hexapeptide repeat [PF00132] (225-260)
  IPR007691 UDP-3-O-[3-hydroxymyristoyl] glucosamine N-acyltransferase LpxD [MF_00523] (12-329)
  IPR007691 UDP-3-O-[3-hydroxymyristoyl] glucosamine N-acyltransferase LpxD [PTHR43378] (7-342)
  IPR007691 UDP-3-O-[3-hydroxymyristoyl] glucosamine N-acyltransferase LpxD [TIGR01853] (11-332)
  IPR007691 UDP-3-O-[3-hydroxymyristoyl] glucosamine N-acyltransferase LpxD [cd03352] (112-317)
  IPR011004 Trimeric LpxA-like superfamily [SSF51161] (35-320)
  IPR018357 Hexapeptide transferase, conserved site [PS00101] (109-137)
  IPR020573 UDP-3-O-[3-hydroxymyristoyl] glucosamine N-acyltransferase, non-repeat region [PF04613] (25-92)

Sequence (357 aa):
SSHHHHHHSSGLVPRGSHMSTLSYTLGQLAAHVGAEVRGDADLPIQGLATLQEAGPAQLSFLANPQYRKYLPESRAGAVLLTAADADGFAGTALVVANPYLAYASLSHLFDRKPKAAAGIHPTAIVAADAEVDPSASVGAYAVIESGARIGAGVSIGAHCVIGARSVIGEGGWLAPRVTLYHDVTIGARVSIQSGAVIGGEGFGFANEKGVWQKIAQIGGVTIGDDVEIGANTTIDRGALSDTLIGNGVKLDNQIMIAHNVQIGDHTAMAACVGISGSAKIGRHCMLAGGVGLVGHIEICDNVFVTGMTMVTRSITEPGSYSSGTAMQPAAEWKKSAARIRQLDDMARRLQQLEKRL

Secondary structure (DSSP, 8-state):
------GGGGSPPPP-EEEEEEEEEHHHHHHHHT-EEES-TT-EEEEEE-GGG--TTSEEE---GGGGGGGGG---SEEEE-HHHHTT-SS-EEE-S-HHHHHHHHHGGG-----PPSEE-TT-EE-TT-EE-TT-EE-TT-EE-TT-EE-TT-EE-TT-EE-TT-EE-TT-EE-TT-EE-TTEEE-TT-EE-TT-EEEE----EEEETTEEEEPP----EEE-SS-EE-TT-EEEPPSSSPEEE-TT-EE-TT-EE-TT-EE-TT-EE-TT-EE-TT-EE-SS-EE-TT-EE-SS-EE-SSEEE-TT-EE-S-B-S-EEE--S-----HHHHHHHHHHHHTHHHHHHHHHHHHHH-

Radius of gyration: 25.55 Å; Cα contacts (8 Å, |Δi|>4): 946; chains: 1; bounding box: 67×52×87 Å